Protein AF-A0A6M3K9D4-F1 (afdb_monomer)

Solvent-accessible surface area (backbone atoms only — not comparable to full-atom values): 10564 Å² total; per-residue (Å²): 133,73,49,40,36,34,38,46,41,76,28,66,54,27,67,68,48,50,59,92,59,81,61,89,74,39,46,31,35,38,50,56,89,67,71,71,83,78,59,88,64,85,43,40,26,39,31,49,62,62,71,89,59,75,70,59,102,84,60,81,73,79,56,62,79,67,52,75,63,32,77,37,36,35,27,73,46,53,92,41,50,66,56,40,28,73,76,68,76,41,71,52,74,40,66,42,46,67,68,58,51,54,52,49,22,61,75,52,73,48,88,47,75,53,72,58,58,46,49,50,52,56,47,67,74,44,86,46,46,36,32,39,30,14,77,65,65,77,88,70,96,53,43,36,81,86,68,45,64,51,64,73,76,60,102,58,83,58,58,54,68,45,53,47,56,50,52,55,51,37,36,74,70,67,53,36,42,80,88

Nearest PDB structures (foldseek):
  2dwc-assembly1_A  TM=2.556E-01  e=1.034E-01  Pyrococcus horikoshii OT3
  2dwc-assembly1_B  TM=2.555E-01  e=1.435E-01  Pyrococcus horikoshii OT3
  2czg-assembly1_A  TM=2.447E-01  e=1.344E-01  Pyrococcus horikoshii OT3
  3reo-assembly1_C  TM=3.087E-01  e=1.964E+00  Clarkia breweri
  3ky8-assembly1_B  TM=3.468E-01  e=4.596E+00  Shewanella loihica PV-4

Radius of gyration: 15.68 Å; Cα contacts (8 Å, |Δi|>4): 280; chains: 1; bounding box: 43×36×39 Å

Mean predicted aligned error: 8.21 Å

Secondary structure (DSSP, 8-state):
--EEEEEE-S-TTHHHHHTT---TTSEEEEESS---SSSS---SEEE--GGGTS-STT-----HHHHTT-SEEEES-GGGHHHHHHHHSS--SEE--HHHHHHHHHHHT-S---HHHHHHHHHHTSSEEEEEES----SS--B-TTS-B--S--S----HHHHHHHHHHHHHTTSEEE-

Organism: NCBI:txid1070528

Foldseek 3Di:
DFAEAEEEDQAPCQCVQCPPDDPVRHAYEYEAPNDCLPPPDQHQEYEYDCCVQVPDPDDNPQCAVVLVRHNFYEYLAQVCQVVCCVRNVDGHPYYQHPVLLVVVCVLLVHNDEDSSLSVQSSVLVDRHQYEYENLCLDPDFGAGSVRHTCPVVPPDPYDSVSSVVVQVVCVVVNSYHYD

pLDDT: mean 76.54, std 17.36, range [38.31, 96.62]

Structure (mmCIF, N/CA/C/O backbone):
data_AF-A0A6M3K9D4-F1
#
_entry.id   AF-A0A6M3K9D4-F1
#
loop_
_atom_site.group_PDB
_atom_site.id
_atom_site.type_symbol
_atom_site.label_atom_id
_atom_site.label_alt_id
_atom_site.label_comp_id
_atom_site.label_asym_id
_atom_site.label_entity_id
_atom_site.label_seq_id
_atom_site.pdbx_PDB_ins_code
_atom_site.Cartn_x
_atom_site.Cartn_y
_atom_site.Cartn_z
_atom_site.occupancy
_atom_site.B_iso_or_equiv
_atom_site.auth_seq_id
_atom_site.auth_comp_id
_atom_site.auth_asym_id
_atom_site.auth_atom_id
_atom_site.pdbx_PDB_model_num
ATOM 1 N N . MET A 1 1 ? -19.956 -7.596 7.788 1.00 69.19 1 MET A N 1
ATOM 2 C CA . MET A 1 1 ? -18.942 -6.730 8.438 1.00 69.19 1 MET A CA 1
ATOM 3 C C . MET A 1 1 ? -17.812 -6.517 7.449 1.00 69.19 1 MET A C 1
ATOM 5 O O . MET A 1 1 ? -17.471 -7.486 6.785 1.00 69.19 1 MET A O 1
ATOM 9 N N . LYS A 1 2 ? -17.268 -5.296 7.331 1.00 83.88 2 LYS A N 1
ATOM 10 C CA . LYS A 1 2 ? -16.126 -5.027 6.440 1.00 83.88 2 LYS A CA 1
ATOM 11 C C . LYS A 1 2 ? -14.851 -5.691 6.964 1.00 83.88 2 LYS A C 1
ATOM 13 O O . LYS A 1 2 ? -14.648 -5.755 8.179 1.00 83.88 2 LYS A O 1
ATOM 18 N N . GLU A 1 3 ? -14.014 -6.165 6.048 1.00 91.31 3 GLU A N 1
ATOM 19 C CA . GLU A 1 3 ? -12.701 -6.742 6.350 1.00 91.31 3 GLU A CA 1
ATOM 20 C C . GLU A 1 3 ? -11.747 -5.673 6.914 1.00 91.31 3 GLU A C 1
ATOM 22 O O . GLU A 1 3 ? -11.879 -4.492 6.595 1.00 91.31 3 GLU A O 1
ATOM 27 N N . LYS A 1 4 ? -10.802 -6.066 7.780 1.00 94.06 4 LYS A N 1
ATOM 28 C CA . LYS A 1 4 ? -9.782 -5.164 8.336 1.00 94.06 4 LYS A CA 1
ATOM 29 C C . LYS A 1 4 ? -8.421 -5.534 7.771 1.00 94.06 4 LYS A C 1
ATOM 31 O O . LYS A 1 4 ? -7.951 -6.645 8.004 1.00 94.06 4 LYS A O 1
ATOM 36 N N . ILE A 1 5 ? -7.789 -4.598 7.078 1.00 94.81 5 ILE A N 1
ATOM 37 C CA . ILE A 1 5 ? -6.479 -4.794 6.456 1.00 94.81 5 ILE A CA 1
ATOM 38 C C . ILE A 1 5 ? -5.473 -3.939 7.212 1.00 94.81 5 ILE A C 1
ATOM 40 O O . ILE A 1 5 ? -5.693 -2.744 7.360 1.00 94.81 5 ILE A O 1
ATOM 44 N N . LEU A 1 6 ? -4.392 -4.537 7.705 1.00 93.62 6 LEU A N 1
ATOM 45 C CA . LEU A 1 6 ? -3.280 -3.826 8.326 1.00 93.62 6 LEU A CA 1
ATOM 46 C C . LEU A 1 6 ? -2.085 -3.839 7.382 1.00 93.62 6 LEU A C 1
ATOM 48 O O . LEU A 1 6 ? -1.561 -4.902 7.069 1.00 93.62 6 LEU A O 1
ATOM 52 N N . ILE A 1 7 ? -1.643 -2.660 6.967 1.00 91.69 7 ILE A N 1
ATOM 53 C CA . ILE A 1 7 ? -0.464 -2.481 6.127 1.00 91.69 7 ILE A CA 1
ATOM 54 C C . ILE A 1 7 ? 0.682 -2.005 7.006 1.00 91.69 7 ILE A C 1
ATOM 56 O O . ILE A 1 7 ? 0.595 -0.956 7.652 1.00 91.69 7 ILE A O 1
ATOM 60 N N . CYS A 1 8 ? 1.757 -2.783 7.017 1.00 86.12 8 CYS A N 1
ATOM 61 C CA . CYS A 1 8 ? 2.964 -2.477 7.769 1.00 86.12 8 CYS A CA 1
ATOM 62 C C . CYS A 1 8 ? 4.018 -1.889 6.825 1.00 86.12 8 CYS A C 1
ATOM 64 O O . CYS A 1 8 ? 4.485 -2.569 5.912 1.00 86.12 8 CYS A O 1
ATOM 66 N N . GLY A 1 9 ? 4.381 -0.628 7.047 1.00 81.88 9 GLY A N 1
ATOM 67 C CA . GLY A 1 9 ? 5.591 -0.031 6.496 1.00 81.88 9 GLY A CA 1
ATOM 68 C C . GLY A 1 9 ? 6.828 -0.428 7.307 1.00 81.88 9 GLY A C 1
ATOM 69 O O . GLY A 1 9 ? 6.722 -1.012 8.385 1.00 81.88 9 GLY A O 1
ATOM 70 N N . ASN A 1 10 ? 8.008 -0.071 6.802 1.00 77.19 10 ASN A N 1
ATOM 71 C CA . ASN A 1 10 ? 9.298 -0.423 7.413 1.00 77.19 10 ASN A CA 1
ATOM 72 C C . ASN A 1 10 ? 9.828 0.651 8.381 1.00 77.19 10 ASN A C 1
ATOM 74 O O . ASN A 1 10 ? 11.006 0.634 8.737 1.00 77.19 10 ASN A O 1
ATOM 78 N N . GLY A 1 11 ? 8.981 1.602 8.779 1.00 76.12 11 GLY A N 1
ATOM 79 C CA . GLY A 1 1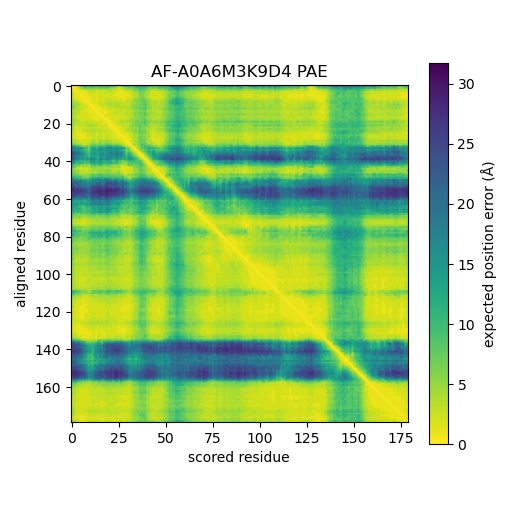1 ? 9.348 2.687 9.678 1.00 76.12 11 GLY A CA 1
ATOM 80 C C . GLY A 1 11 ? 9.675 2.216 11.105 1.00 76.12 11 GLY A C 1
ATOM 81 O O . GLY A 1 11 ? 9.167 1.189 11.568 1.00 76.12 11 GLY A O 1
ATOM 82 N N . PRO A 1 12 ? 10.513 2.967 11.834 1.00 74.38 12 PRO A N 1
ATOM 83 C CA . PRO A 1 12 ? 11.003 2.633 13.173 1.00 74.38 12 PRO A CA 1
ATOM 84 C C . PRO A 1 12 ? 9.903 2.677 14.236 1.00 74.38 12 PRO A C 1
ATOM 86 O O . PRO A 1 12 ? 10.057 2.080 15.297 1.00 74.38 12 PRO A O 1
ATOM 89 N N . GLY A 1 13 ? 8.790 3.366 13.974 1.00 77.56 13 GLY A N 1
ATOM 90 C CA . GLY A 1 13 ? 7.626 3.408 14.849 1.00 77.56 13 GLY A CA 1
ATOM 91 C C . GLY A 1 13 ? 6.829 2.104 14.841 1.00 77.56 13 GLY A C 1
ATOM 92 O O . GLY A 1 13 ? 6.000 1.894 15.729 1.00 77.56 13 GLY A O 1
ATOM 93 N N . LEU A 1 14 ? 7.090 1.198 13.888 1.00 82.06 14 LEU A N 1
ATOM 94 C CA . LEU A 1 14 ? 6.350 -0.053 13.730 1.00 82.06 14 LEU A CA 1
ATOM 95 C C . LEU A 1 14 ? 6.301 -0.905 15.015 1.00 82.06 14 LEU A C 1
ATOM 97 O O . LEU A 1 14 ? 5.191 -1.255 15.424 1.00 82.06 14 LEU A O 1
ATOM 101 N N . PRO A 1 15 ? 7.416 -1.209 15.716 1.00 81.06 15 PRO A N 1
ATOM 102 C CA . PRO A 1 15 ? 7.364 -2.037 16.924 1.00 81.06 15 PRO A CA 1
ATOM 103 C C . PRO A 1 15 ? 6.513 -1.403 18.027 1.00 81.06 15 PRO A C 1
ATOM 105 O O . PRO A 1 15 ? 5.773 -2.098 18.722 1.00 81.06 15 PRO A O 1
ATOM 108 N N . GLY A 1 16 ? 6.584 -0.074 18.166 1.00 82.12 16 GLY A N 1
ATOM 109 C CA . GLY A 1 16 ? 5.775 0.683 19.119 1.00 82.12 16 GLY A CA 1
ATOM 110 C C . GLY A 1 16 ? 4.284 0.628 18.787 1.00 82.12 16 GLY A C 1
ATOM 111 O O . GLY A 1 16 ? 3.477 0.332 19.667 1.00 82.12 16 GLY A O 1
ATOM 112 N N . ALA A 1 17 ? 3.925 0.834 17.517 1.00 84.94 17 ALA A N 1
ATOM 113 C CA . ALA A 1 17 ? 2.540 0.816 17.040 1.00 84.94 17 ALA A CA 1
ATOM 114 C C . ALA A 1 17 ? 1.869 -0.562 17.199 1.00 84.94 17 ALA A C 1
ATOM 116 O O . ALA A 1 17 ? 0.671 -0.659 17.490 1.00 84.94 17 ALA A O 1
ATOM 117 N N . LEU A 1 18 ? 2.640 -1.644 17.039 1.00 86.44 18 LEU A N 1
ATOM 118 C CA . LEU A 1 18 ? 2.136 -3.016 17.146 1.00 86.44 18 LEU A CA 1
ATOM 119 C C . LEU A 1 18 ? 2.146 -3.567 18.582 1.00 86.44 18 LEU A C 1
ATOM 121 O O . LEU A 1 18 ? 1.474 -4.566 18.859 1.00 86.44 18 LEU A O 1
ATOM 125 N N . LYS A 1 19 ? 2.860 -2.929 19.519 1.00 84.62 19 LYS A N 1
ATOM 126 C CA . LYS A 1 19 ? 3.009 -3.421 20.895 1.00 84.62 19 LYS A CA 1
ATOM 127 C C . LYS A 1 19 ? 1.650 -3.596 21.585 1.00 84.62 19 LYS A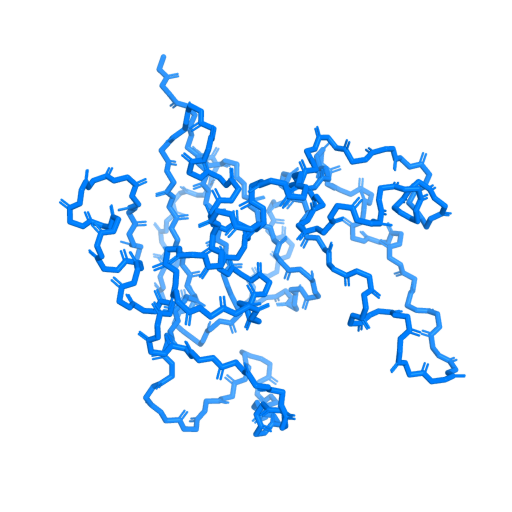 C 1
ATOM 129 O O . LYS A 1 19 ? 0.867 -2.658 21.723 1.00 84.62 19 LYS A O 1
ATOM 134 N N . GLY A 1 20 ? 1.379 -4.820 22.046 1.00 83.69 20 GLY A N 1
ATOM 135 C CA . GLY A 1 20 ? 0.147 -5.165 22.767 1.00 83.69 20 GLY A CA 1
ATOM 136 C C . GLY A 1 20 ? -1.120 -5.196 21.903 1.00 83.69 20 GLY A C 1
ATOM 137 O O . GLY A 1 20 ? -2.223 -5.301 22.444 1.00 83.69 20 GLY A O 1
ATOM 138 N N . LYS A 1 21 ? -1.005 -5.102 20.572 1.00 84.44 21 LYS A N 1
ATOM 139 C CA . LYS A 1 21 ? -2.151 -5.220 19.665 1.00 84.44 21 LYS A CA 1
ATOM 140 C C . LYS A 1 21 ? -2.450 -6.692 19.373 1.00 84.44 21 LYS A C 1
ATOM 142 O O . LYS A 1 21 ? -1.558 -7.497 19.134 1.00 84.44 21 LYS A O 1
ATOM 147 N N . ARG A 1 22 ? -3.741 -7.015 19.331 1.00 86.38 22 ARG A N 1
ATOM 148 C CA . ARG A 1 22 ? -4.271 -8.283 18.814 1.00 86.38 22 ARG A CA 1
ATOM 149 C C . ARG A 1 22 ? -4.260 -8.254 17.289 1.00 86.38 22 ARG A C 1
ATOM 151 O O . ARG A 1 22 ? -5.089 -7.550 16.702 1.00 86.38 22 ARG A O 1
ATOM 158 N N . LEU A 1 23 ? -3.282 -8.918 16.675 1.00 85.69 23 LEU A N 1
ATOM 159 C CA . LEU A 1 23 ? -3.044 -8.888 15.229 1.00 85.69 23 LEU A CA 1
ATOM 160 C C . LEU A 1 23 ? -3.910 -9.889 14.450 1.00 85.69 23 LEU A C 1
ATOM 162 O O . LEU A 1 23 ? -4.180 -9.674 13.276 1.00 85.69 23 LEU A O 1
ATOM 166 N N . GLU A 1 24 ? -4.438 -10.915 15.117 1.00 85.88 24 GLU A N 1
ATOM 167 C CA . GLU A 1 24 ? -5.266 -11.983 14.544 1.00 85.88 24 GLU A CA 1
ATOM 168 C C . GLU A 1 24 ? -6.591 -11.502 13.926 1.00 85.88 24 GLU A C 1
ATOM 170 O O . GLU A 1 24 ? -7.261 -12.242 13.212 1.00 85.88 24 GLU A O 1
ATOM 175 N N . LYS A 1 25 ? -6.988 -10.256 14.205 1.00 88.12 25 LYS A N 1
ATOM 176 C CA . LYS A 1 25 ? -8.207 -9.630 13.672 1.00 88.12 25 LYS A CA 1
ATOM 177 C C . LYS A 1 25 ? -8.002 -8.907 12.336 1.00 88.12 25 LYS A C 1
ATOM 179 O O . LYS A 1 25 ? -8.965 -8.331 11.828 1.00 88.12 25 LYS A O 1
ATOM 184 N N . PHE A 1 26 ? -6.768 -8.837 11.839 1.00 90.06 26 PHE A N 1
ATOM 185 C CA . PHE A 1 26 ? -6.419 -8.161 10.593 1.00 90.06 26 PHE A CA 1
ATOM 186 C C . PHE A 1 26 ? -5.933 -9.174 9.561 1.00 90.06 26 PHE A C 1
ATOM 188 O O . PHE A 1 26 ? -5.246 -10.125 9.920 1.00 90.06 26 PHE A O 1
ATOM 195 N N . LYS A 1 27 ? -6.198 -8.905 8.280 1.00 90.75 27 LYS A N 1
ATOM 196 C CA . LYS A 1 27 ? -5.324 -9.385 7.209 1.00 90.75 27 LYS A CA 1
ATOM 197 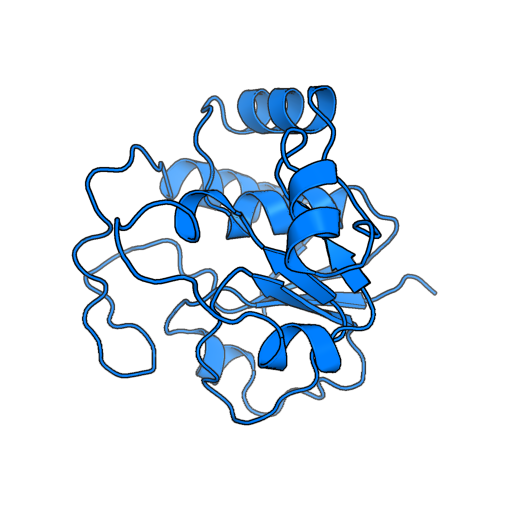C C . LYS A 1 27 ? -4.084 -8.508 7.173 1.00 90.75 27 LYS A C 1
ATOM 199 O O . LYS A 1 27 ? -4.208 -7.292 7.017 1.00 90.75 27 LYS A O 1
ATOM 204 N N . ILE A 1 28 ? -2.909 -9.103 7.327 1.00 89.19 28 ILE A N 1
ATOM 205 C CA . ILE A 1 28 ? -1.656 -8.344 7.383 1.00 89.19 28 ILE A CA 1
ATOM 206 C C . ILE A 1 28 ? -1.005 -8.305 6.003 1.00 89.19 28 ILE A C 1
ATOM 208 O O . ILE A 1 28 ? -0.711 -9.352 5.424 1.00 89.19 28 ILE A O 1
ATOM 212 N N . VAL A 1 29 ? -0.759 -7.089 5.513 1.00 89.06 29 VAL A N 1
ATOM 213 C CA . VAL A 1 29 ? -0.033 -6.800 4.276 1.00 89.06 29 VAL A CA 1
ATOM 214 C C . VAL A 1 29 ? 1.405 -6.424 4.599 1.00 89.06 29 VAL A C 1
ATOM 216 O O . VAL A 1 29 ? 1.661 -5.480 5.353 1.00 89.06 29 VAL A O 1
ATOM 219 N N . ARG A 1 30 ? 2.340 -7.138 3.974 1.00 81.19 30 ARG A N 1
ATOM 220 C CA . ARG A 1 30 ? 3.772 -6.825 3.992 1.00 81.19 30 ARG A CA 1
ATOM 221 C C . ARG A 1 30 ? 4.193 -6.228 2.665 1.00 81.19 30 ARG A C 1
ATOM 223 O O . ARG A 1 30 ? 3.814 -6.757 1.624 1.00 81.19 30 ARG A O 1
ATOM 230 N N . VAL A 1 31 ? 4.994 -5.169 2.715 1.00 79.38 31 VAL A N 1
ATOM 231 C CA . VAL A 1 31 ? 5.485 -4.472 1.523 1.00 79.38 31 VAL A CA 1
ATOM 232 C C . VAL A 1 31 ? 6.958 -4.813 1.295 1.00 79.38 31 VAL A C 1
ATOM 234 O O . VAL A 1 31 ? 7.783 -4.557 2.168 1.00 79.38 31 VAL A O 1
ATOM 237 N N . ASN A 1 32 ? 7.284 -5.347 0.115 1.00 74.88 32 ASN A N 1
ATOM 238 C CA . ASN A 1 32 ? 8.635 -5.737 -0.313 1.00 74.88 32 ASN A CA 1
ATOM 239 C C . ASN A 1 32 ? 9.351 -6.633 0.728 1.00 7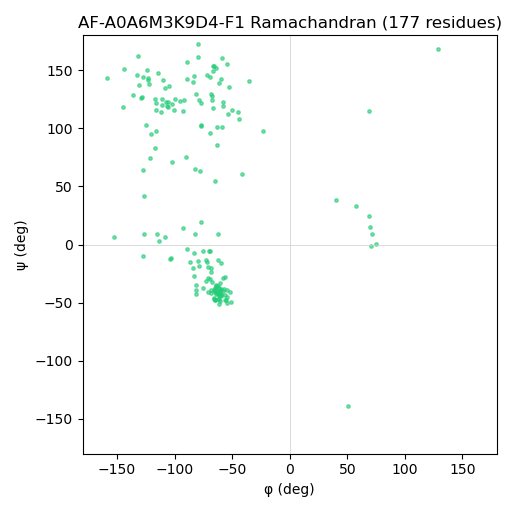4.88 32 ASN A C 1
ATOM 241 O O . ASN A 1 32 ? 8.731 -7.535 1.307 1.00 74.88 32 ASN A O 1
ATOM 245 N N . ASP A 1 33 ? 10.646 -6.387 0.956 1.00 63.62 33 ASP A N 1
ATOM 246 C CA . ASP A 1 33 ? 11.532 -7.156 1.836 1.00 63.62 33 ASP A CA 1
ATOM 247 C C . ASP A 1 33 ? 11.373 -6.712 3.294 1.00 63.62 33 ASP A C 1
ATOM 249 O O . ASP A 1 33 ? 12.271 -6.130 3.906 1.00 63.62 33 ASP A O 1
ATOM 253 N N . TRP A 1 34 ? 10.187 -6.944 3.864 1.00 61.59 34 TRP A N 1
ATOM 254 C CA . TRP A 1 34 ? 9.972 -6.698 5.287 1.00 61.59 34 TRP A CA 1
ATOM 255 C C . TRP A 1 34 ? 10.878 -7.617 6.113 1.00 61.59 34 TRP A C 1
ATOM 257 O O . TRP A 1 34 ? 10.588 -8.802 6.293 1.00 61.59 34 TRP A O 1
ATOM 267 N N . ILE A 1 35 ? 11.984 -7.056 6.606 1.00 55.25 35 ILE A N 1
ATOM 268 C CA . ILE A 1 35 ? 12.869 -7.710 7.566 1.00 55.25 35 ILE A CA 1
ATOM 269 C C . ILE A 1 35 ? 12.088 -7.836 8.866 1.00 55.25 35 ILE A C 1
ATOM 271 O O . ILE A 1 35 ? 11.556 -6.860 9.387 1.00 55.25 35 ILE A O 1
ATOM 275 N N . ASP A 1 36 ? 11.986 -9.065 9.344 1.00 57.19 36 ASP A N 1
ATOM 276 C CA . ASP A 1 36 ? 11.064 -9.518 10.374 1.00 57.19 36 ASP A CA 1
ATOM 277 C C . ASP A 1 36 ? 11.319 -8.825 11.729 1.00 57.19 36 ASP A C 1
ATOM 279 O O . ASP A 1 36 ? 12.051 -9.320 12.581 1.00 57.19 36 ASP A O 1
ATOM 283 N N . VAL A 1 37 ? 10.737 -7.641 11.940 1.00 48.12 37 VAL A N 1
ATOM 284 C CA . VAL A 1 37 ? 10.999 -6.820 13.140 1.00 48.12 37 VAL A CA 1
ATOM 285 C C . VAL A 1 37 ? 10.379 -7.423 14.405 1.00 48.12 37 VAL A C 1
ATOM 287 O O . VAL A 1 37 ? 10.750 -7.076 15.525 1.00 48.12 37 VAL A O 1
ATOM 290 N N . CYS A 1 38 ? 9.402 -8.317 14.253 1.00 45.81 38 CYS A N 1
ATOM 291 C CA . CYS A 1 38 ? 8.662 -8.891 15.377 1.00 45.81 38 CYS A CA 1
ATOM 292 C C . CYS A 1 38 ? 8.640 -10.425 15.393 1.00 45.81 38 CYS A C 1
ATOM 294 O O . CYS A 1 38 ? 7.945 -10.985 16.234 1.00 45.81 38 CYS A O 1
ATOM 296 N N . GLY A 1 39 ? 9.419 -11.079 14.523 1.00 44.00 39 GLY A N 1
ATOM 297 C CA . GLY A 1 39 ? 9.576 -12.532 14.462 1.00 44.00 39 GLY A CA 1
ATOM 298 C C . GLY A 1 39 ? 8.325 -13.263 13.975 1.00 44.00 39 GLY A C 1
ATOM 299 O O . GLY A 1 39 ? 7.306 -13.274 14.653 1.00 44.00 39 GLY A O 1
ATOM 300 N N . ASN A 1 40 ? 8.408 -13.911 12.812 1.00 50.03 40 ASN A N 1
ATOM 301 C CA . ASN A 1 40 ? 7.429 -14.852 12.262 1.00 50.03 40 ASN A CA 1
ATOM 302 C C . ASN A 1 40 ? 5.959 -14.447 12.464 1.00 50.03 40 ASN A C 1
ATOM 304 O O . ASN A 1 40 ? 5.098 -15.294 12.715 1.00 50.03 40 ASN A O 1
ATOM 308 N N . GLY A 1 41 ? 5.649 -13.151 12.352 1.00 57.62 41 GLY A N 1
ATOM 309 C CA . GLY A 1 41 ? 4.262 -12.702 12.413 1.00 57.62 41 GLY A CA 1
ATOM 310 C C . GLY A 1 41 ? 3.444 -13.367 11.295 1.00 57.62 41 GLY A C 1
ATOM 311 O O . GLY A 1 41 ? 4.017 -13.830 10.305 1.00 57.62 41 GLY A O 1
ATOM 312 N N . PRO A 1 42 ? 2.110 -13.419 11.381 1.00 64.12 42 PRO A N 1
ATOM 313 C CA . PRO A 1 42 ? 1.309 -13.827 10.234 1.00 64.12 42 PRO A CA 1
ATOM 314 C C . PRO A 1 42 ? 1.551 -12.877 9.041 1.00 64.12 42 PRO A C 1
ATOM 316 O O . PRO A 1 42 ? 1.783 -11.676 9.206 1.00 64.12 42 PRO A O 1
ATOM 319 N N . CYS A 1 43 ? 1.581 -13.434 7.831 1.00 74.62 43 CYS A N 1
ATOM 320 C CA . CYS A 1 43 ? 1.568 -12.701 6.565 1.00 74.62 43 CYS A CA 1
ATOM 321 C C . CYS A 1 43 ? 0.401 -13.245 5.751 1.00 74.62 43 CYS A C 1
ATOM 323 O O . CYS A 1 43 ? 0.497 -14.341 5.201 1.00 74.62 43 CYS A O 1
ATOM 325 N N . ASP A 1 44 ? -0.708 -12.516 5.689 1.00 81.69 44 ASP A N 1
ATOM 326 C CA . ASP A 1 44 ? -1.818 -12.934 4.834 1.00 81.69 44 ASP A CA 1
ATOM 327 C C . ASP A 1 44 ? -1.564 -12.509 3.391 1.00 81.69 44 ASP A C 1
ATOM 329 O O . ASP A 1 44 ? -1.842 -13.267 2.462 1.00 81.69 44 ASP A O 1
ATOM 333 N N . 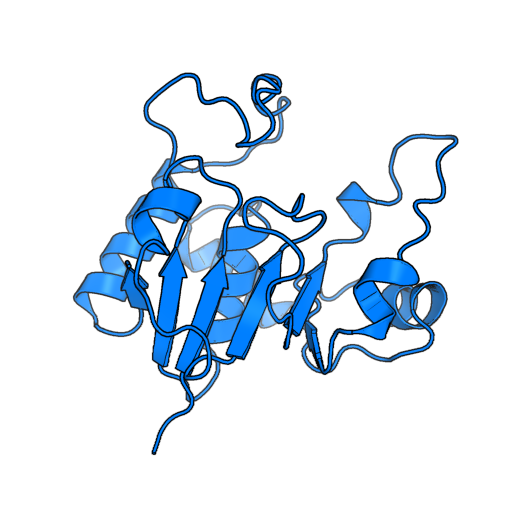ILE A 1 45 ? -1.010 -11.310 3.212 1.00 84.00 45 ILE A N 1
ATOM 334 C CA . ILE A 1 45 ? -0.832 -10.664 1.921 1.00 84.00 45 ILE A CA 1
ATOM 335 C C . ILE A 1 45 ? 0.621 -10.216 1.784 1.00 84.00 45 ILE A C 1
ATOM 337 O O . ILE A 1 45 ? 1.133 -9.455 2.609 1.00 84.00 45 ILE A O 1
ATOM 341 N N . TRP A 1 46 ? 1.264 -10.617 0.693 1.00 84.25 46 TRP A N 1
ATOM 342 C CA . TRP A 1 46 ? 2.555 -10.059 0.310 1.00 84.25 46 TRP A CA 1
ATOM 343 C C . TRP A 1 46 ? 2.402 -9.145 -0.902 1.00 84.25 46 TRP A C 1
ATOM 345 O O . TRP A 1 46 ? 1.901 -9.564 -1.946 1.00 84.25 46 TRP A O 1
ATOM 355 N N . ALA A 1 47 ? 2.815 -7.891 -0.749 1.00 85.06 47 ALA A N 1
ATOM 356 C CA . ALA A 1 47 ? 2.806 -6.885 -1.793 1.00 85.06 47 ALA A CA 1
ATOM 357 C C . ALA A 1 47 ? 4.244 -6.536 -2.180 1.00 85.06 47 ALA A C 1
ATOM 359 O O . ALA A 1 47 ? 4.975 -5.989 -1.360 1.00 85.06 47 ALA A O 1
ATOM 360 N N . PHE A 1 48 ? 4.669 -6.843 -3.404 1.00 77.50 48 PHE A N 1
ATOM 361 C CA . PHE A 1 48 ? 6.076 -6.688 -3.795 1.00 77.50 48 PHE A CA 1
ATOM 362 C C . PHE A 1 48 ? 6.252 -5.977 -5.140 1.00 77.50 48 PHE A C 1
ATOM 364 O O . PHE A 1 48 ? 5.442 -6.140 -6.051 1.00 77.50 48 PHE A O 1
ATOM 371 N N . PHE A 1 49 ? 7.324 -5.190 -5.261 1.00 73.81 49 PHE A N 1
ATOM 372 C CA . PHE A 1 49 ? 7.750 -4.506 -6.483 1.00 73.81 49 PHE A CA 1
ATOM 373 C C . PHE A 1 49 ? 8.982 -5.186 -7.098 1.00 73.81 49 PHE A C 1
ATOM 375 O O . PHE A 1 49 ? 10.058 -5.134 -6.501 1.00 73.81 49 PHE A O 1
ATOM 382 N N . PRO A 1 50 ? 8.892 -5.709 -8.332 1.00 61.88 50 PRO A N 1
ATOM 383 C CA . PRO A 1 50 ? 10.013 -6.430 -8.936 1.00 61.88 50 PRO A CA 1
ATOM 384 C C . PRO A 1 50 ? 11.239 -5.572 -9.278 1.00 61.88 50 PRO A C 1
ATOM 386 O O . PRO A 1 50 ? 12.340 -6.099 -9.336 1.00 61.88 50 PRO A O 1
ATOM 389 N N . TYR A 1 51 ? 11.117 -4.253 -9.487 1.00 56.97 51 TYR A N 1
ATOM 390 C CA . TYR A 1 51 ? 12.282 -3.413 -9.831 1.00 56.97 51 TYR A CA 1
ATOM 391 C C . TYR A 1 51 ? 13.285 -3.233 -8.684 1.00 56.97 51 TYR A C 1
ATOM 393 O O . TYR A 1 51 ? 14.479 -3.143 -8.951 1.00 56.97 51 TYR A O 1
ATOM 401 N N . HIS A 1 52 ? 12.841 -3.263 -7.423 1.00 51.38 52 HIS A N 1
ATOM 402 C CA . HIS A 1 52 ? 13.754 -3.317 -6.271 1.00 51.38 52 HIS A CA 1
ATOM 403 C C . HIS A 1 52 ? 14.469 -4.674 -6.146 1.00 51.38 52 HIS A C 1
ATOM 405 O O . HIS A 1 52 ? 15.325 -4.844 -5.290 1.00 51.38 52 HIS A O 1
ATOM 411 N N . GLN A 1 53 ? 14.101 -5.636 -6.994 1.00 49.56 53 GLN A N 1
ATOM 412 C CA . GLN A 1 53 ? 14.402 -7.057 -6.857 1.00 49.56 53 GLN A CA 1
ATOM 413 C C . GLN A 1 53 ? 15.049 -7.661 -8.120 1.00 49.56 53 GLN A C 1
ATOM 415 O O . GLN A 1 53 ? 15.528 -8.789 -8.086 1.00 49.56 53 GLN A O 1
ATOM 420 N N . ILE A 1 54 ? 15.074 -6.919 -9.236 1.00 42.50 54 ILE A N 1
ATOM 421 C CA . ILE A 1 54 ? 15.647 -7.319 -10.539 1.00 42.50 54 ILE A CA 1
ATOM 422 C C . ILE A 1 54 ? 16.889 -6.457 -10.883 1.00 42.50 54 ILE A C 1
ATOM 424 O O . ILE A 1 54 ? 17.500 -6.612 -11.938 1.00 42.50 54 ILE A O 1
ATOM 428 N N . GLY A 1 55 ? 17.300 -5.554 -9.986 1.00 38.31 55 GLY A N 1
ATOM 429 C CA . GLY A 1 55 ? 18.247 -4.477 -10.276 1.00 38.31 55 GLY A CA 1
ATOM 430 C C . GLY A 1 55 ? 19.473 -4.357 -9.368 1.00 38.31 55 GLY A C 1
ATOM 431 O O . GLY A 1 55 ? 19.839 -3.232 -9.073 1.00 38.31 55 GLY A O 1
ATOM 432 N N . GLU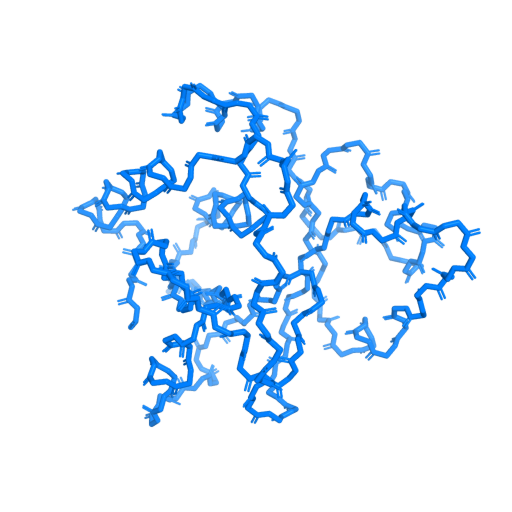 A 1 56 ? 20.138 -5.447 -8.977 1.00 41.38 56 GLU A N 1
ATOM 433 C CA . GLU A 1 56 ? 21.596 -5.437 -8.748 1.00 41.38 56 GLU A CA 1
ATOM 434 C C . GLU A 1 56 ? 22.186 -6.709 -9.380 1.00 41.38 56 GLU A C 1
ATOM 436 O O . GLU A 1 56 ? 21.679 -7.813 -9.207 1.00 41.38 56 GLU A O 1
ATOM 441 N N . GLN A 1 57 ? 23.212 -6.539 -10.210 1.00 40.75 57 GLN A N 1
ATOM 442 C CA . GLN A 1 57 ? 23.590 -7.413 -11.326 1.00 40.75 57 GLN A CA 1
ATOM 443 C C . GLN A 1 57 ? 23.993 -8.873 -11.025 1.00 40.75 57 GLN A C 1
ATOM 445 O O . GLN A 1 57 ? 24.447 -9.521 -11.956 1.00 40.75 57 GLN A O 1
ATOM 450 N N . ASN A 1 58 ? 23.846 -9.437 -9.822 1.00 42.16 58 ASN A N 1
ATOM 451 C CA . ASN A 1 58 ? 24.272 -10.823 -9.545 1.00 42.16 58 ASN A CA 1
ATOM 452 C C . ASN A 1 58 ? 23.504 -11.560 -8.430 1.00 42.16 58 ASN A C 1
ATOM 454 O O . ASN A 1 58 ? 23.876 -12.682 -8.093 1.00 42.16 58 ASN A O 1
ATOM 458 N N . GLU A 1 59 ? 22.431 -10.994 -7.871 1.00 44.84 59 GLU A N 1
ATOM 459 C CA . GLU A 1 59 ? 21.698 -11.626 -6.765 1.00 44.84 59 GLU A CA 1
ATOM 460 C C . GLU A 1 59 ? 20.243 -11.881 -7.161 1.00 44.84 59 GLU A C 1
ATOM 462 O O . GLU A 1 59 ? 19.373 -11.018 -7.074 1.00 44.84 59 GLU A O 1
ATOM 467 N N . VAL A 1 60 ? 19.969 -13.102 -7.626 1.00 50.28 60 VAL A N 1
ATOM 468 C CA . VAL A 1 60 ? 18.599 -13.615 -7.690 1.00 50.28 60 VAL A CA 1
ATOM 469 C C . VAL A 1 60 ? 18.159 -13.827 -6.246 1.00 50.28 60 VAL A C 1
ATOM 471 O O . VAL A 1 60 ? 18.484 -14.846 -5.640 1.00 50.28 60 VAL A O 1
ATOM 474 N N . TYR A 1 61 ? 17.460 -12.852 -5.675 1.00 52.16 61 TYR A N 1
ATOM 475 C CA . TYR A 1 61 ? 16.807 -13.029 -4.383 1.00 52.16 61 TYR A CA 1
ATOM 476 C C . TYR A 1 61 ? 15.833 -14.215 -4.490 1.00 52.16 61 TYR A C 1
ATOM 478 O O . TYR A 1 61 ? 14.915 -14.217 -5.312 1.00 52.16 61 TYR A O 1
ATOM 486 N N . ASP A 1 62 ? 16.050 -15.261 -3.689 1.00 56.62 62 ASP A N 1
ATOM 487 C CA . ASP A 1 62 ? 15.111 -16.376 -3.591 1.00 56.62 62 ASP A CA 1
ATOM 488 C C . ASP A 1 62 ? 13.922 -15.950 -2.720 1.00 56.62 62 ASP A C 1
ATOM 490 O O . ASP A 1 62 ? 14.002 -15.889 -1.493 1.00 56.62 62 ASP A O 1
ATOM 494 N N . PHE A 1 63 ? 12.803 -15.634 -3.373 1.00 57.28 63 PHE A N 1
ATOM 495 C CA . PHE A 1 63 ? 11.571 -15.185 -2.719 1.00 57.28 63 PHE A CA 1
ATOM 496 C C . PHE A 1 63 ? 10.696 -16.330 -2.200 1.00 57.28 63 PHE A C 1
ATOM 498 O O . PHE A 1 63 ? 9.696 -16.093 -1.511 1.00 57.28 63 PHE A O 1
ATOM 505 N N . THR A 1 64 ? 11.051 -17.576 -2.521 1.00 58.91 64 THR A N 1
ATOM 506 C CA . THR A 1 64 ? 10.294 -18.777 -2.150 1.00 58.91 64 THR A CA 1
ATOM 507 C C . THR A 1 64 ? 9.986 -18.855 -0.646 1.00 58.91 64 THR A C 1
ATOM 509 O O . THR A 1 64 ? 8.844 -19.188 -0.303 1.00 58.91 64 THR A O 1
ATOM 512 N N . PRO A 1 65 ? 10.911 -18.499 0.277 1.00 58.75 65 PRO A N 1
ATOM 513 C CA . PRO A 1 65 ? 10.640 -18.538 1.715 1.00 58.75 65 PRO A CA 1
ATOM 514 C C . PRO A 1 65 ? 9.519 -17.586 2.159 1.00 58.75 65 PRO A C 1
ATOM 516 O O . PRO A 1 65 ? 8.730 -17.939 3.036 1.00 58.75 65 PRO A O 1
ATOM 519 N N . TYR A 1 66 ? 9.408 -16.409 1.538 1.00 60.03 66 TYR A N 1
ATOM 520 C CA . TYR A 1 66 ? 8.408 -15.393 1.892 1.00 60.03 66 TYR A CA 1
ATOM 521 C C . TYR A 1 66 ? 7.037 -15.695 1.275 1.00 60.03 66 TYR A C 1
ATOM 523 O O . TYR A 1 66 ? 5.997 -15.484 1.901 1.00 60.03 66 TYR A O 1
ATOM 531 N N . LEU A 1 67 ? 7.035 -16.262 0.068 1.00 64.81 67 LEU A N 1
ATOM 532 C CA . LEU A 1 67 ? 5.828 -16.619 -0.679 1.00 64.81 67 LEU A CA 1
ATOM 533 C C . LEU A 1 67 ? 5.094 -17.831 -0.120 1.00 64.81 67 LEU A C 1
ATOM 535 O O . LEU A 1 67 ? 3.869 -17.901 -0.230 1.00 64.81 67 LEU A O 1
ATOM 539 N N . LYS A 1 68 ? 5.824 -18.785 0.471 1.00 64.94 68 LYS A N 1
ATOM 540 C CA . LYS A 1 68 ? 5.252 -20.051 0.952 1.00 64.94 68 LYS A CA 1
ATOM 541 C C . LYS A 1 68 ? 4.139 -19.846 1.984 1.00 64.94 68 LYS A C 1
ATOM 543 O O . LYS A 1 68 ? 3.227 -20.665 2.064 1.00 64.94 68 LYS A O 1
ATOM 548 N N . ASN A 1 69 ? 4.201 -18.748 2.735 1.00 70.75 69 ASN A N 1
ATOM 549 C CA . ASN A 1 69 ? 3.263 -18.459 3.817 1.00 70.75 69 ASN A CA 1
ATOM 550 C C . ASN A 1 69 ? 2.210 -17.400 3.450 1.00 70.75 69 ASN A C 1
ATOM 552 O O . ASN A 1 69 ? 1.223 -17.269 4.170 1.00 70.75 69 ASN A O 1
ATOM 556 N N . ALA A 1 70 ? 2.384 -16.672 2.340 1.00 77.62 70 ALA A N 1
ATOM 557 C CA . ALA A 1 70 ? 1.440 -15.647 1.905 1.00 77.62 70 ALA A CA 1
ATOM 558 C C . ALA A 1 70 ? 0.216 -16.277 1.222 1.00 77.62 70 ALA A C 1
ATOM 560 O O . ALA A 1 70 ? 0.332 -17.004 0.228 1.00 77.62 70 ALA A O 1
ATOM 561 N N . ARG A 1 71 ? -0.986 -15.966 1.715 1.00 84.75 71 ARG A N 1
ATOM 562 C CA . ARG A 1 71 ? -2.248 -16.439 1.118 1.00 84.75 71 ARG A CA 1
ATOM 563 C C . ARG A 1 71 ? -2.578 -15.681 -0.154 1.00 84.75 71 ARG A C 1
ATOM 565 O O . ARG A 1 71 ? -3.020 -16.286 -1.128 1.00 84.75 71 ARG A O 1
ATOM 572 N N . GLU A 1 72 ? -2.294 -14.389 -0.175 1.00 89.25 72 GLU A N 1
ATOM 573 C CA . GLU A 1 72 ? -2.534 -13.512 -1.311 1.00 89.25 72 GLU A CA 1
ATOM 574 C C . GLU A 1 72 ? -1.247 -12.811 -1.755 1.00 89.25 72 GLU A C 1
ATOM 576 O O . GLU A 1 72 ? -0.356 -12.523 -0.954 1.00 89.25 72 GLU A O 1
ATOM 581 N N . ILE A 1 73 ? -1.181 -12.508 -3.049 1.00 87.06 73 ILE A N 1
ATOM 582 C CA . ILE A 1 73 ? -0.125 -11.699 -3.650 1.00 87.06 73 ILE A CA 1
ATOM 583 C C . ILE A 1 73 ? -0.753 -10.440 -4.230 1.00 87.06 73 ILE A C 1
ATOM 585 O O . ILE A 1 73 ? -1.678 -10.518 -5.040 1.00 87.06 73 ILE A O 1
ATOM 589 N N . TRP A 1 74 ? -0.252 -9.282 -3.825 1.00 91.25 74 TRP A N 1
ATOM 590 C CA . TRP A 1 74 ? -0.653 -7.996 -4.379 1.00 91.25 74 TRP A CA 1
ATOM 591 C C . TRP A 1 74 ? 0.485 -7.431 -5.223 1.00 91.25 74 TRP A C 1
ATOM 593 O O . TRP A 1 74 ? 1.649 -7.450 -4.829 1.00 91.25 74 TRP A O 1
ATOM 603 N N . MET A 1 75 ? 0.146 -6.930 -6.404 1.00 88.19 75 MET A N 1
ATOM 604 C CA . MET A 1 75 ? 1.098 -6.411 -7.372 1.00 88.19 75 MET A CA 1
ATOM 605 C C . MET A 1 75 ? 0.850 -4.914 -7.587 1.00 88.19 75 MET A C 1
ATOM 607 O O . MET A 1 75 ? -0.021 -4.531 -8.373 1.00 88.19 75 MET A O 1
ATOM 611 N N . PRO A 1 76 ? 1.611 -4.053 -6.903 1.00 81.50 76 PRO A N 1
ATOM 612 C CA . PRO A 1 76 ? 1.510 -2.598 -7.004 1.00 81.50 76 PRO A CA 1
ATOM 613 C C . PRO A 1 76 ? 2.148 -2.007 -8.276 1.00 81.50 76 PRO A C 1
ATOM 615 O O . PRO A 1 76 ? 2.406 -0.808 -8.341 1.00 81.50 76 PRO A O 1
ATOM 618 N N . HIS A 1 77 ? 2.357 -2.815 -9.320 1.00 79.19 77 HIS A N 1
ATOM 619 C CA . HIS A 1 77 ? 2.788 -2.331 -10.627 1.00 79.19 77 HIS A CA 1
ATOM 620 C C . HIS A 1 77 ? 2.164 -3.137 -11.775 1.00 79.19 77 HIS A C 1
ATOM 622 O O . HIS A 1 77 ? 2.435 -4.328 -11.945 1.00 79.19 77 HIS A O 1
ATOM 628 N N . TRP A 1 78 ? 1.384 -2.462 -12.624 1.00 73.06 78 TRP A N 1
ATOM 629 C CA . TRP A 1 78 ? 0.601 -3.086 -13.700 1.00 73.06 78 TRP A CA 1
ATOM 630 C C . TRP A 1 78 ? 1.449 -3.912 -14.687 1.00 73.06 78 TRP A C 1
ATOM 632 O O . TRP A 1 78 ? 1.040 -4.992 -15.106 1.00 73.06 78 TRP A O 1
ATOM 642 N N . GLY A 1 79 ? 2.656 -3.441 -15.022 1.00 73.25 79 GLY A N 1
ATOM 643 C CA . GLY A 1 79 ? 3.554 -4.087 -15.992 1.00 73.25 79 GLY A CA 1
ATOM 644 C C . GLY A 1 79 ? 4.176 -5.421 -15.552 1.00 73.25 79 GLY A C 1
ATOM 645 O O . GLY A 1 79 ? 4.842 -6.063 -16.357 1.00 73.25 79 GLY A O 1
ATOM 646 N N . PHE A 1 80 ? 3.965 -5.858 -14.305 1.00 75.62 80 PHE A N 1
ATOM 647 C CA . PHE A 1 80 ? 4.698 -6.988 -13.720 1.00 75.62 80 PHE A CA 1
ATOM 648 C C . PHE A 1 80 ? 3.853 -8.214 -13.368 1.00 75.62 80 PHE A C 1
ATOM 650 O O . PHE A 1 80 ? 4.360 -9.158 -12.765 1.00 75.62 80 PHE A O 1
ATOM 657 N N . GLY A 1 81 ? 2.581 -8.265 -13.768 1.00 74.06 81 GLY A N 1
ATOM 658 C CA . GLY A 1 81 ? 1.737 -9.434 -13.487 1.00 74.06 81 GLY A CA 1
ATOM 659 C C . GLY A 1 81 ? 2.301 -10.751 -14.050 1.00 74.06 81 GLY A C 1
ATOM 660 O O . GLY A 1 81 ? 2.268 -11.777 -13.373 1.00 74.06 81 GLY A O 1
ATOM 661 N N . ILE A 1 82 ? 2.874 -10.721 -15.260 1.00 78.31 82 ILE A N 1
ATOM 662 C CA . ILE A 1 82 ? 3.513 -11.895 -15.886 1.00 78.31 82 ILE A CA 1
ATOM 663 C C . ILE A 1 82 ? 4.791 -12.281 -15.136 1.00 78.31 82 ILE A C 1
ATOM 665 O O . ILE A 1 82 ? 5.022 -13.458 -14.862 1.00 78.31 82 ILE A O 1
ATOM 669 N N . GLU A 1 83 ? 5.584 -11.285 -14.752 1.00 76.62 83 GLU A N 1
ATOM 670 C CA . GLU A 1 83 ? 6.835 -11.480 -14.025 1.00 76.62 83 GLU A CA 1
ATOM 671 C C . GLU A 1 83 ? 6.595 -12.082 -12.638 1.00 76.62 83 GLU A C 1
ATOM 673 O O . GLU A 1 83 ? 7.301 -12.992 -12.214 1.00 76.62 83 GLU A O 1
ATOM 678 N N . CYS A 1 84 ? 5.513 -11.665 -11.976 1.00 78.44 84 CYS A N 1
ATOM 679 C CA . CYS A 1 84 ? 5.029 -12.278 -10.747 1.00 78.44 84 CYS A CA 1
ATOM 680 C C . CYS A 1 84 ? 4.776 -13.779 -10.927 1.00 78.44 84 CYS A C 1
ATOM 682 O O . CYS A 1 84 ? 5.277 -14.580 -10.142 1.00 78.44 84 CYS A O 1
ATOM 684 N N . LYS A 1 85 ? 4.078 -14.192 -11.993 1.00 79.88 85 LYS A N 1
ATOM 685 C CA . LYS A 1 85 ? 3.868 -15.620 -12.277 1.00 79.88 85 LYS A CA 1
ATOM 686 C C . LYS A 1 85 ? 5.178 -16.347 -12.560 1.00 79.88 85 LYS A C 1
ATOM 688 O O . LYS A 1 85 ? 5.346 -17.470 -12.092 1.00 79.88 85 LYS A O 1
ATOM 693 N N . ARG A 1 86 ? 6.098 -15.718 -13.296 1.00 79.19 86 ARG A N 1
ATOM 694 C CA . ARG A 1 86 ? 7.417 -16.283 -13.615 1.00 79.19 86 ARG A CA 1
ATOM 695 C C . ARG A 1 86 ? 8.246 -16.543 -12.355 1.00 79.19 86 ARG A C 1
ATOM 697 O O . ARG A 1 86 ? 8.863 -17.596 -12.258 1.00 79.19 86 ARG A O 1
ATOM 704 N N . ILE A 1 87 ? 8.241 -15.603 -11.410 1.00 74.56 87 ILE A N 1
ATOM 705 C CA . ILE A 1 87 ? 9.048 -15.661 -10.183 1.00 74.56 87 ILE A CA 1
ATOM 706 C C . ILE A 1 87 ? 8.385 -16.534 -9.111 1.00 74.56 87 ILE A C 1
ATOM 708 O O . ILE A 1 87 ? 9.052 -17.311 -8.440 1.00 74.56 87 ILE A O 1
ATOM 712 N N . THR A 1 88 ? 7.069 -16.411 -8.937 1.00 74.62 88 THR A N 1
ATOM 713 C CA . THR A 1 88 ? 6.353 -16.992 -7.788 1.00 74.62 88 THR A CA 1
ATOM 714 C C . THR A 1 88 ? 5.581 -18.270 -8.121 1.00 74.62 88 THR A C 1
ATOM 716 O O . THR A 1 88 ? 5.045 -18.923 -7.226 1.00 74.62 88 THR A O 1
ATOM 719 N N . GLY A 1 89 ? 5.436 -18.599 -9.408 1.00 80.50 89 GLY A N 1
ATOM 720 C CA . GLY A 1 89 ? 4.540 -19.654 -9.891 1.00 80.50 89 GLY A CA 1
ATOM 721 C C . GLY A 1 89 ? 3.046 -19.317 -9.776 1.00 80.50 89 GLY A C 1
ATOM 722 O O . GLY A 1 89 ? 2.204 -20.119 -10.181 1.00 80.50 89 GLY A O 1
ATOM 723 N N . ARG A 1 90 ? 2.688 -18.139 -9.247 1.00 82.19 90 ARG A N 1
ATOM 724 C CA . ARG A 1 90 ? 1.312 -17.719 -8.956 1.00 82.19 90 ARG A CA 1
ATOM 725 C C . ARG A 1 90 ? 0.977 -16.421 -9.682 1.00 82.19 90 ARG A C 1
ATOM 727 O O . ARG A 1 90 ? 1.805 -15.527 -9.799 1.00 82.19 90 ARG A O 1
ATOM 734 N N . MET A 1 91 ? -0.262 -16.298 -10.152 1.00 85.12 91 MET A N 1
ATOM 735 C CA . MET A 1 91 ? -0.774 -14.992 -10.572 1.00 85.12 91 MET A CA 1
ATOM 736 C C . MET A 1 91 ? -1.011 -14.116 -9.336 1.00 85.12 91 MET A C 1
ATOM 738 O O . MET A 1 91 ? -1.421 -14.653 -8.301 1.00 85.12 91 MET A O 1
ATOM 742 N N . PRO A 1 92 ? -0.801 -12.791 -9.427 1.00 88.25 92 PRO A N 1
ATOM 743 C CA . PRO A 1 92 ? -1.200 -11.897 -8.354 1.00 88.25 92 PRO A CA 1
ATOM 744 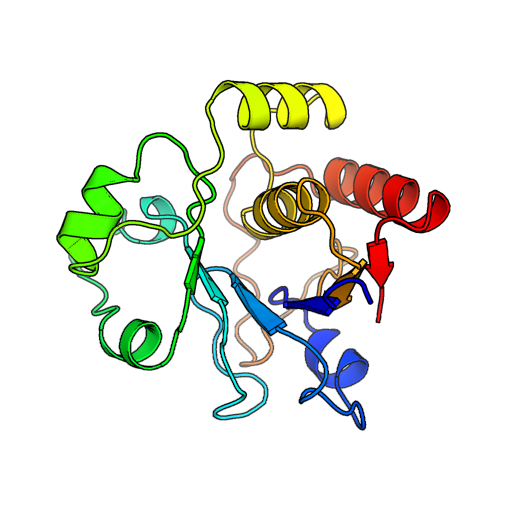C C . PRO A 1 92 ? -2.718 -11.964 -8.155 1.00 88.25 92 PRO A C 1
ATOM 746 O O . PRO A 1 92 ? -3.480 -12.005 -9.121 1.00 88.25 92 PRO A O 1
ATOM 749 N N . ASN A 1 93 ? -3.151 -11.969 -6.897 1.00 91.75 93 ASN A N 1
ATOM 750 C CA . ASN A 1 93 ? -4.562 -11.881 -6.527 1.00 91.75 93 ASN A CA 1
ATOM 751 C C . ASN A 1 93 ? -5.122 -10.499 -6.863 1.00 91.75 93 ASN A C 1
ATOM 753 O O . ASN A 1 93 ? -6.248 -10.386 -7.337 1.00 91.75 93 ASN A O 1
ATOM 757 N N . TYR A 1 94 ? -4.310 -9.466 -6.642 1.00 90.19 94 TYR A N 1
ATOM 758 C CA . TYR A 1 94 ? -4.645 -8.090 -6.971 1.00 90.19 94 TYR A CA 1
ATOM 759 C C . TYR A 1 94 ? -3.506 -7.450 -7.745 1.00 90.19 94 TYR A C 1
ATOM 761 O O . TYR A 1 94 ? -2.339 -7.606 -7.394 1.00 90.19 94 TYR A O 1
ATOM 769 N N . LEU A 1 95 ? -3.857 -6.707 -8.784 1.00 89.38 95 LEU A N 1
ATOM 770 C CA . LEU A 1 95 ? -2.938 -5.957 -9.626 1.00 89.38 95 LEU A CA 1
ATOM 771 C C . LEU A 1 95 ? -3.466 -4.530 -9.709 1.00 89.38 95 LEU A C 1
ATOM 773 O O . LEU A 1 95 ? -4.626 -4.339 -10.074 1.00 89.38 95 LEU A O 1
ATOM 777 N N . ILE A 1 96 ? -2.636 -3.538 -9.386 1.00 88.44 96 ILE A N 1
ATOM 778 C CA . ILE A 1 96 ? -3.000 -2.154 -9.690 1.00 88.44 96 ILE A CA 1
ATOM 779 C C . ILE A 1 96 ? -2.977 -1.979 -11.208 1.00 88.44 96 ILE A C 1
ATOM 781 O O . ILE A 1 96 ? -2.023 -2.377 -11.876 1.00 88.44 96 ILE A O 1
ATOM 785 N N . THR A 1 97 ? -4.045 -1.430 -11.770 1.00 89.56 97 THR A N 1
ATOM 786 C CA . THR A 1 97 ? -4.123 -1.147 -13.207 1.00 89.56 97 THR A CA 1
ATOM 787 C C . THR A 1 97 ? -3.370 0.135 -13.553 1.00 89.56 97 THR A C 1
ATOM 789 O O . THR A 1 97 ? -3.135 0.981 -12.691 1.00 89.56 97 THR A O 1
ATOM 792 N N . LYS A 1 98 ? -3.035 0.315 -14.837 1.00 88.69 98 LYS A N 1
ATOM 793 C CA . LYS A 1 98 ? -2.423 1.556 -15.332 1.00 88.69 98 LYS A CA 1
ATOM 794 C C . LYS A 1 98 ? -3.266 2.790 -14.982 1.00 88.69 98 LYS A C 1
ATOM 796 O O . LYS A 1 98 ? -2.723 3.761 -14.471 1.00 88.69 98 LYS A O 1
ATOM 801 N N . GLU A 1 99 ? -4.581 2.717 -15.185 1.00 93.06 99 GLU A N 1
ATOM 802 C CA . GLU A 1 99 ? -5.514 3.807 -14.874 1.00 93.06 99 GLU A CA 1
ATOM 803 C C . GLU A 1 99 ? -5.512 4.153 -13.377 1.00 93.06 99 GLU A C 1
ATOM 805 O O . GLU A 1 99 ? -5.452 5.319 -13.000 1.00 93.06 99 GLU A O 1
ATOM 810 N N . GLN A 1 100 ? -5.513 3.146 -12.500 1.00 94.00 100 GLN A N 1
ATOM 811 C CA . GLN A 1 100 ? -5.430 3.361 -11.052 1.00 94.00 100 GLN A CA 1
ATOM 812 C C . GLN A 1 100 ? -4.086 3.978 -10.641 1.00 94.00 100 GLN A C 1
ATOM 814 O O . GLN A 1 100 ? -4.057 4.871 -9.797 1.00 94.00 100 GLN A O 1
ATOM 819 N N . THR A 1 101 ? -2.980 3.547 -11.253 1.00 89.56 101 THR A N 1
ATOM 820 C CA . THR A 1 101 ? -1.663 4.162 -11.045 1.00 89.56 101 THR A CA 1
ATOM 821 C C . THR A 1 101 ? -1.667 5.636 -11.461 1.00 89.56 101 THR A C 1
ATOM 823 O O . THR A 1 101 ? -1.256 6.493 -10.684 1.00 89.56 101 THR A O 1
ATOM 826 N N . GLU A 1 102 ? -2.182 5.954 -12.649 1.00 91.25 102 GLU A N 1
ATOM 827 C CA . GLU A 1 102 ? -2.278 7.330 -13.155 1.00 91.25 102 GLU A CA 1
ATOM 828 C C . GLU A 1 102 ? -3.191 8.200 -12.281 1.00 91.25 102 GLU A C 1
ATOM 830 O O . GLU A 1 102 ? -2.835 9.329 -11.940 1.00 91.25 102 GLU A O 1
ATOM 835 N N . ASN A 1 103 ? -4.325 7.659 -11.833 1.00 95.06 103 ASN A N 1
ATOM 836 C CA . ASN A 1 103 ? -5.213 8.336 -10.892 1.00 95.06 103 ASN A CA 1
ATOM 837 C C . ASN A 1 103 ? -4.500 8.661 -9.577 1.00 95.06 103 ASN A C 1
ATOM 839 O O . ASN A 1 103 ? -4.636 9.773 -9.065 1.00 95.06 103 ASN A O 1
ATOM 843 N N . PHE A 1 104 ? -3.708 7.730 -9.042 1.00 94.50 104 PHE A N 1
ATOM 844 C CA . PHE A 1 104 ? -2.940 7.994 -7.831 1.00 94.50 104 PHE A CA 1
ATOM 845 C C . PHE A 1 104 ? -1.863 9.059 -8.050 1.00 94.50 104 PHE A C 1
ATOM 847 O O . PHE A 1 104 ? -1.699 9.949 -7.216 1.00 94.50 104 PHE A O 1
ATOM 854 N N . HIS A 1 105 ? -1.195 9.043 -9.204 1.00 93.06 105 HIS A N 1
ATOM 855 C CA . HIS A 1 105 ? -0.227 10.079 -9.555 1.00 93.06 105 HIS A CA 1
ATOM 856 C C . HIS A 1 105 ? -0.863 11.469 -9.626 1.00 93.06 105 HIS A C 1
ATOM 858 O O . HIS A 1 105 ? -0.286 12.440 -9.134 1.00 93.06 105 HIS A O 1
ATOM 864 N N . ASN A 1 106 ? -2.074 11.563 -10.176 1.00 95.38 106 ASN A N 1
ATOM 865 C CA . ASN A 1 106 ? -2.839 12.806 -10.221 1.00 95.38 106 ASN A CA 1
ATOM 866 C C . ASN A 1 106 ? -3.228 13.288 -8.817 1.00 95.38 106 ASN A C 1
ATOM 868 O O . ASN A 1 106 ? -3.110 14.478 -8.534 1.00 95.38 106 ASN A O 1
ATOM 872 N N . ILE A 1 107 ? -3.627 12.376 -7.921 1.00 94.56 107 ILE A N 1
ATOM 873 C CA . ILE A 1 107 ? -3.935 12.699 -6.515 1.00 94.56 107 ILE A CA 1
ATOM 874 C C . ILE A 1 107 ? -2.711 13.290 -5.805 1.00 94.56 107 ILE A C 1
ATOM 876 O O . ILE A 1 107 ? -2.836 14.277 -5.084 1.00 94.56 107 ILE A O 1
ATOM 880 N N . LEU A 1 108 ? -1.531 12.703 -6.010 1.00 91.25 108 LEU A N 1
ATOM 881 C CA . LEU A 1 108 ? -0.289 13.183 -5.401 1.00 91.25 108 LEU A CA 1
ATOM 882 C C . LEU A 1 108 ? 0.295 14.410 -6.125 1.00 91.25 108 LEU A C 1
ATOM 884 O O . LEU A 1 108 ? 1.162 15.103 -5.588 1.00 91.25 108 LEU A O 1
ATOM 888 N N . GLY A 1 109 ? -0.117 14.668 -7.370 1.00 92.50 109 GLY A N 1
ATOM 889 C CA . GLY A 1 109 ? 0.584 15.574 -8.282 1.00 92.50 109 GLY A CA 1
ATOM 890 C C . GLY A 1 109 ? 2.041 15.143 -8.504 1.00 92.50 109 GLY A C 1
ATOM 891 O O . GLY A 1 109 ? 2.937 15.991 -8.554 1.00 92.50 109 GLY A O 1
ATOM 892 N N . TRP A 1 110 ? 2.305 13.834 -8.488 1.00 87.19 110 TRP A N 1
ATOM 893 C CA . TRP A 1 110 ? 3.638 13.231 -8.544 1.00 87.19 110 TRP A CA 1
ATOM 894 C C . TRP A 1 110 ? 3.573 11.779 -9.030 1.00 87.19 110 TRP A C 1
ATOM 896 O O . TRP A 1 110 ? 2.651 11.060 -8.670 1.00 87.19 110 TRP A O 1
ATOM 906 N N . ASN A 1 111 ? 4.551 11.334 -9.819 1.00 85.19 111 ASN A N 1
ATOM 907 C CA . ASN A 1 111 ? 4.524 10.049 -10.528 1.00 85.19 111 ASN A CA 1
ATOM 908 C C . ASN A 1 111 ? 5.472 8.970 -9.970 1.00 85.19 111 ASN A C 1
ATOM 910 O O . ASN A 1 111 ? 5.586 7.905 -10.573 1.00 85.19 111 ASN A O 1
ATOM 914 N N . HIS A 1 112 ? 6.137 9.221 -8.839 1.00 83.62 112 HIS A N 1
ATOM 915 C CA . HIS A 1 112 ? 7.014 8.241 -8.184 1.00 83.62 112 HIS A CA 1
ATOM 916 C C . HIS A 1 112 ? 6.663 8.054 -6.694 1.00 83.62 112 HIS A C 1
ATOM 918 O O . HIS A 1 112 ? 7.469 8.405 -5.826 1.00 83.62 112 HIS A O 1
ATOM 924 N N . PRO A 1 113 ? 5.460 7.542 -6.362 1.00 85.75 113 PRO A N 1
ATOM 925 C CA . PRO A 1 113 ? 5.128 7.169 -4.988 1.00 85.75 113 PRO A CA 1
ATOM 926 C C . PRO A 1 113 ? 5.968 5.986 -4.489 1.00 85.75 113 PRO A C 1
ATOM 928 O O . PRO A 1 113 ? 6.384 5.124 -5.265 1.00 85.75 113 PRO A O 1
ATOM 931 N N . THR A 1 114 ? 6.163 5.902 -3.176 1.00 84.44 114 THR A N 1
ATOM 932 C CA . THR A 1 114 ? 6.759 4.737 -2.519 1.00 84.44 114 THR A CA 1
ATOM 933 C C . THR A 1 114 ? 5.878 3.502 -2.679 1.00 84.44 114 THR A C 1
ATOM 935 O O . THR A 1 114 ? 4.646 3.580 -2.740 1.00 84.44 114 THR A O 1
ATOM 938 N N . SER A 1 115 ? 6.502 2.321 -2.660 1.00 83.81 115 SER A N 1
ATOM 939 C CA . SER A 1 115 ? 5.764 1.057 -2.702 1.00 83.81 115 SER A CA 1
ATOM 940 C C . SER A 1 115 ? 4.705 0.960 -1.605 1.00 83.81 115 SER A C 1
ATOM 942 O O . SER A 1 115 ? 3.597 0.493 -1.856 1.00 83.81 115 SER A O 1
ATOM 944 N N . GLY A 1 116 ? 5.024 1.447 -0.401 1.00 87.12 116 GLY A N 1
ATOM 945 C CA . GLY A 1 116 ? 4.089 1.485 0.717 1.00 87.12 116 GLY A CA 1
ATOM 946 C C . GLY A 1 116 ? 2.860 2.343 0.420 1.00 87.12 116 GLY A C 1
ATOM 947 O O . GLY A 1 116 ? 1.740 1.886 0.638 1.00 87.12 116 GLY A O 1
ATOM 948 N N . ALA A 1 117 ? 3.046 3.550 -0.124 1.00 90.00 117 ALA A N 1
ATOM 949 C CA . ALA A 1 117 ? 1.938 4.429 -0.493 1.00 90.00 117 ALA A CA 1
ATOM 950 C C . ALA A 1 117 ? 1.037 3.808 -1.570 1.00 90.00 117 ALA A C 1
ATOM 952 O O . ALA A 1 117 ? -0.188 3.851 -1.440 1.00 90.00 117 ALA A O 1
ATOM 953 N N . VAL A 1 118 ? 1.619 3.156 -2.584 1.00 91.00 118 VAL A N 1
ATOM 954 C CA . VAL A 1 118 ? 0.839 2.461 -3.623 1.00 91.00 118 VAL A CA 1
ATOM 955 C C . VAL A 1 118 ? 0.033 1.303 -3.035 1.00 91.00 118 VAL A C 1
ATOM 957 O O . VAL A 1 118 ? -1.140 1.153 -3.362 1.00 91.00 118 VAL A O 1
ATOM 960 N N . VAL A 1 119 ? 0.613 0.507 -2.134 1.00 92.56 119 VAL A N 1
ATOM 961 C CA . VAL A 1 119 ? -0.093 -0.615 -1.490 1.00 92.56 119 VAL A CA 1
ATOM 962 C C . VAL A 1 119 ? -1.243 -0.130 -0.607 1.00 92.56 119 VAL A C 1
ATOM 964 O O . VAL A 1 119 ? -2.318 -0.731 -0.608 1.00 92.56 119 VAL A O 1
ATOM 967 N N . VAL A 1 120 ? -1.060 0.985 0.103 1.00 94.31 120 VAL A N 1
ATOM 968 C CA . VAL A 1 120 ? -2.157 1.625 0.838 1.00 94.31 120 VAL A CA 1
ATOM 969 C C . VAL A 1 120 ? -3.243 2.076 -0.123 1.00 94.31 120 VAL A C 1
ATOM 971 O O . VAL A 1 120 ? -4.410 1.784 0.123 1.00 94.31 120 VAL A O 1
ATOM 974 N N . TYR A 1 121 ? -2.883 2.733 -1.225 1.00 95.12 121 TYR A N 1
ATOM 975 C CA . TYR A 1 121 ? -3.858 3.160 -2.222 1.00 95.12 121 TYR A CA 1
ATOM 976 C C . TYR A 1 121 ? -4.628 1.965 -2.799 1.00 95.12 121 TYR A C 1
ATOM 978 O O . TYR A 1 121 ? -5.850 2.004 -2.864 1.00 95.12 121 TYR A O 1
ATOM 986 N N . MET A 1 122 ? -3.955 0.856 -3.115 1.00 94.38 122 MET A N 1
ATOM 987 C CA . MET A 1 122 ? -4.629 -0.379 -3.530 1.00 94.38 122 MET A CA 1
ATOM 988 C C . MET A 1 122 ? -5.644 -0.861 -2.489 1.00 94.38 122 MET A C 1
ATOM 990 O O . MET A 1 122 ? -6.754 -1.234 -2.856 1.00 94.38 122 MET A O 1
ATOM 994 N N . ALA A 1 123 ? -5.302 -0.827 -1.199 1.00 94.69 123 ALA A N 1
ATOM 995 C CA . ALA A 1 123 ? -6.224 -1.244 -0.147 1.00 94.69 123 ALA A CA 1
ATOM 996 C C . ALA A 1 123 ? -7.430 -0.307 0.002 1.00 94.69 123 ALA A C 1
ATOM 998 O O . ALA A 1 123 ? -8.515 -0.785 0.326 1.00 94.69 123 ALA A O 1
ATOM 999 N N . THR A 1 124 ? -7.281 1.002 -0.247 1.00 94.12 124 THR A N 1
ATOM 1000 C CA . THR A 1 124 ? -8.417 1.942 -0.188 1.00 94.12 124 THR A CA 1
ATOM 1001 C C . THR A 1 124 ? -9.393 1.784 -1.355 1.00 94.12 124 THR A C 1
ATOM 1003 O O . THR A 1 124 ? -10.518 2.275 -1.267 1.00 94.12 124 THR A O 1
ATOM 1006 N N . LEU A 1 125 ? -8.999 1.079 -2.422 1.00 93.12 125 LEU A N 1
ATOM 1007 C CA . LEU A 1 125 ? -9.886 0.691 -3.524 1.00 93.12 125 LEU A CA 1
ATOM 1008 C C . LEU A 1 125 ? -10.757 -0.532 -3.190 1.00 93.12 125 LEU A C 1
ATOM 1010 O O . LEU A 1 125 ? -11.709 -0.816 -3.915 1.00 93.12 125 LEU A O 1
ATOM 1014 N N . LEU A 1 126 ? -10.441 -1.261 -2.117 1.00 91.19 126 LEU A N 1
ATOM 1015 C CA . LEU A 1 126 ? -11.208 -2.419 -1.662 1.00 91.19 126 LEU A CA 1
ATOM 1016 C C . LEU A 1 126 ? -12.308 -1.996 -0.681 1.00 91.19 126 LEU A C 1
ATOM 1018 O O . LEU A 1 126 ? -12.194 -0.983 0.010 1.00 91.19 126 LEU A O 1
ATOM 1022 N N . ASP A 1 127 ? -13.356 -2.814 -0.544 1.00 90.62 127 ASP A N 1
ATOM 1023 C CA . ASP A 1 127 ? -14.383 -2.610 0.488 1.00 90.62 127 ASP A CA 1
ATOM 1024 C C . ASP A 1 127 ? -13.904 -3.082 1.879 1.00 90.62 127 ASP A C 1
ATOM 1026 O O . ASP A 1 127 ? -14.433 -4.020 2.478 1.00 90.62 127 ASP A O 1
ATOM 1030 N N . ALA A 1 128 ? -12.859 -2.430 2.392 1.00 91.44 128 ALA A N 1
ATOM 1031 C CA . ALA A 1 128 ? -12.188 -2.771 3.642 1.00 91.44 128 ALA A CA 1
ATOM 1032 C C . ALA A 1 128 ? -11.968 -1.545 4.541 1.00 91.44 128 ALA A C 1
ATOM 1034 O O . ALA A 1 128 ? -12.031 -0.394 4.112 1.00 91.44 128 ALA A O 1
ATOM 1035 N N . ILE A 1 129 ? -11.701 -1.801 5.821 1.00 93.81 129 ILE A N 1
ATOM 1036 C CA . ILE A 1 129 ? -11.181 -0.803 6.757 1.00 93.81 129 ILE A CA 1
ATOM 1037 C C . ILE A 1 129 ? -9.659 -0.923 6.740 1.00 93.81 129 ILE A C 1
ATOM 1039 O O . ILE A 1 129 ? -9.113 -1.951 7.154 1.00 93.81 129 ILE A O 1
ATOM 1043 N N . VAL A 1 130 ? -8.983 0.125 6.273 1.00 96.62 130 VAL A N 1
ATOM 1044 C CA . VAL A 1 130 ? -7.527 0.137 6.108 1.00 96.62 130 VAL A CA 1
ATOM 1045 C C . VAL A 1 130 ? -6.862 0.690 7.362 1.00 96.62 130 VAL A C 1
ATOM 1047 O O . VAL A 1 130 ? -7.142 1.807 7.792 1.00 96.62 130 VAL A O 1
ATOM 1050 N N . TYR A 1 131 ? -5.957 -0.090 7.936 1.00 95.50 131 TYR A N 1
ATOM 1051 C CA . TYR A 1 131 ? -5.081 0.285 9.032 1.00 95.50 131 TYR A CA 1
ATOM 1052 C C . TYR A 1 131 ? -3.649 0.388 8.524 1.00 95.50 131 TYR A C 1
ATOM 1054 O O . TYR A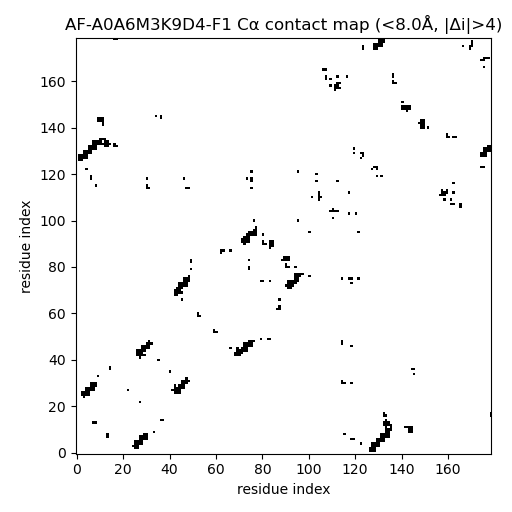 1 131 ? -3.219 -0.434 7.717 1.00 95.50 131 TYR A O 1
ATOM 1062 N N . ILE A 1 132 ? -2.899 1.366 9.022 1.00 93.12 132 ILE A N 1
ATOM 1063 C CA . ILE A 1 132 ? -1.484 1.542 8.684 1.00 93.12 132 ILE A CA 1
ATOM 1064 C C . ILE A 1 132 ? -0.629 1.631 9.948 1.00 93.12 132 ILE A C 1
ATOM 1066 O O . ILE A 1 132 ? -1.046 2.223 10.945 1.00 93.12 132 ILE A O 1
ATOM 1070 N N . ALA A 1 133 ? 0.577 1.069 9.895 1.00 89.50 133 ALA A N 1
ATOM 1071 C CA . ALA A 1 133 ? 1.596 1.161 10.942 1.00 89.50 133 ALA A CA 1
ATOM 1072 C C . ALA A 1 133 ? 2.995 1.245 10.309 1.00 89.50 133 ALA A C 1
ATOM 1074 O O . ALA A 1 133 ? 3.196 0.728 9.214 1.00 89.50 133 ALA A O 1
ATOM 1075 N N . GLY A 1 134 ? 3.963 1.895 10.965 1.00 83.19 134 GLY A N 1
ATOM 1076 C CA . GLY A 1 134 ? 5.330 2.019 10.428 1.00 83.19 134 GLY A CA 1
ATOM 1077 C C . GLY A 1 134 ? 5.448 2.916 9.188 1.00 83.19 134 GLY A C 1
ATOM 1078 O O . GLY A 1 134 ? 6.360 2.741 8.383 1.00 83.19 134 GLY A O 1
ATOM 1079 N N . PHE A 1 135 ? 4.512 3.851 9.010 1.00 82.06 135 PHE A N 1
ATOM 1080 C CA . PHE A 1 135 ? 4.561 4.912 7.999 1.00 82.06 135 PHE A CA 1
ATOM 1081 C C . PHE A 1 135 ? 4.979 6.223 8.669 1.00 82.06 135 PHE A C 1
ATOM 1083 O O . PHE A 1 135 ? 4.178 7.139 8.901 1.00 82.06 135 PHE A O 1
ATOM 1090 N N . ASP A 1 136 ? 6.247 6.260 9.057 1.00 70.94 136 ASP A N 1
ATOM 1091 C CA . ASP A 1 136 ? 6.876 7.395 9.716 1.00 70.94 136 ASP A CA 1
ATOM 1092 C C . ASP A 1 136 ? 7.464 8.291 8.620 1.00 70.94 136 ASP A C 1
ATOM 1094 O O . ASP A 1 136 ? 8.651 8.229 8.321 1.00 70.94 136 ASP A O 1
ATOM 1098 N N . PHE A 1 137 ? 6.595 9.035 7.922 1.00 65.00 137 PHE A N 1
ATOM 1099 C CA . PHE A 1 137 ? 7.002 9.963 6.860 1.00 65.00 137 PHE A CA 1
ATOM 1100 C C . PHE A 1 137 ? 8.067 10.915 7.409 1.00 65.00 137 PHE A C 1
ATOM 1102 O O . PHE A 1 137 ? 7.796 11.694 8.321 1.00 65.00 137 PHE A O 1
ATOM 1109 N N . TYR A 1 138 ? 9.276 10.760 6.880 1.00 55.19 138 TYR A N 1
ATOM 1110 C CA . TYR A 1 138 ? 10.544 11.172 7.466 1.00 55.19 138 TYR A CA 1
ATOM 1111 C C . TYR A 1 138 ? 10.586 12.631 7.950 1.00 55.19 138 TYR A C 1
ATOM 1113 O O . TYR A 1 138 ? 10.581 13.562 7.151 1.00 55.19 138 TYR A O 1
ATOM 1121 N N . GLU A 1 139 ? 10.743 12.808 9.262 1.00 42.72 139 GLU A N 1
ATOM 1122 C CA . GLU A 1 139 ? 11.419 13.956 9.873 1.00 42.72 139 GLU A CA 1
ATOM 1123 C C . GLU A 1 139 ? 12.646 13.398 10.618 1.00 42.72 139 GLU A C 1
ATOM 1125 O O . GLU A 1 139 ? 12.576 13.090 11.805 1.00 42.72 139 GLU A O 1
ATOM 1130 N N . GLY A 1 140 ? 13.756 13.180 9.901 1.00 46.06 140 GLY A N 1
ATOM 1131 C CA . GLY A 1 140 ? 15.053 12.818 10.496 1.00 46.06 140 GLY A CA 1
ATOM 1132 C C . GLY A 1 140 ? 15.759 11.589 9.910 1.00 46.06 140 GLY A C 1
ATOM 1133 O O . GLY A 1 140 ? 15.188 10.813 9.141 1.00 46.06 140 GLY A O 1
ATOM 1134 N N . GLU A 1 141 ? 17.034 11.435 10.288 1.00 41.78 141 GLU A N 1
ATOM 1135 C CA . GLU A 1 141 ? 17.837 10.231 10.048 1.00 41.78 141 GLU A CA 1
ATOM 1136 C C . GLU A 1 141 ? 17.260 9.082 10.868 1.00 41.78 141 GLU A C 1
ATOM 1138 O O . GLU A 1 141 ? 17.214 9.127 12.096 1.00 41.78 141 GLU A O 1
ATOM 1143 N N . ILE A 1 142 ? 16.790 8.049 10.189 1.00 48.75 142 ILE A N 1
ATOM 1144 C CA . ILE A 1 142 ? 16.175 6.904 10.838 1.00 48.75 142 ILE A CA 1
ATOM 1145 C C . ILE A 1 142 ? 16.952 5.658 10.424 1.00 48.75 142 ILE A C 1
ATOM 1147 O O . ILE A 1 142 ? 17.344 5.515 9.270 1.00 48.75 142 ILE A O 1
ATOM 1151 N N . ALA A 1 143 ? 17.199 4.758 11.371 1.00 45.59 143 ALA A N 1
ATOM 1152 C CA . ALA A 1 143 ? 17.691 3.416 11.098 1.00 45.59 143 ALA A CA 1
ATOM 1153 C C . ALA A 1 143 ? 16.500 2.474 10.878 1.00 45.59 143 ALA A C 1
ATOM 1155 O O . ALA A 1 143 ? 15.478 2.586 11.562 1.00 45.59 143 ALA A O 1
ATOM 1156 N N . TYR A 1 144 ? 16.630 1.528 9.947 1.00 51.81 144 TYR A N 1
ATOM 1157 C CA . TYR A 1 144 ? 15.745 0.371 9.904 1.00 51.81 144 TYR A CA 1
ATOM 1158 C C . TYR A 1 144 ? 15.763 -0.330 11.274 1.00 51.81 144 TYR A C 1
ATOM 1160 O O . TYR A 1 144 ? 16.758 -0.248 12.001 1.00 51.81 144 TYR A O 1
ATOM 1168 N N . PRO A 1 145 ? 14.710 -1.071 11.646 1.00 43.19 145 PRO A N 1
ATOM 1169 C CA . PRO A 1 145 ? 14.656 -1.728 12.953 1.00 43.19 145 PRO A CA 1
ATOM 1170 C C . PRO A 1 145 ? 15.779 -2.742 13.235 1.00 43.19 145 PRO A C 1
ATOM 1172 O O . PRO A 1 145 ? 16.012 -3.092 14.387 1.00 43.19 145 PRO A O 1
ATOM 1175 N N . ASN A 1 146 ? 16.505 -3.189 12.207 1.00 50.12 146 ASN A N 1
ATOM 1176 C CA . ASN A 1 146 ? 17.715 -4.012 12.323 1.00 50.12 146 ASN A CA 1
ATOM 1177 C C . ASN A 1 146 ? 18.994 -3.192 12.616 1.00 50.12 146 ASN A C 1
ATOM 1179 O O . ASN A 1 146 ? 20.097 -3.726 12.533 1.00 50.12 146 ASN A O 1
ATOM 1183 N N . GLY A 1 147 ? 18.865 -1.896 12.913 1.00 46.84 147 GLY A N 1
ATOM 1184 C CA . GLY A 1 147 ? 19.982 -0.997 13.197 1.00 46.84 147 GLY A CA 1
ATOM 1185 C C . GLY A 1 147 ? 20.781 -0.582 11.963 1.00 46.84 147 GLY A C 1
ATOM 1186 O O . GLY A 1 147 ? 21.736 0.183 12.100 1.00 46.84 147 GLY A O 1
ATOM 1187 N N . GLN A 1 148 ? 20.409 -1.036 10.760 1.00 49.12 148 GLN A N 1
ATOM 1188 C CA . GLN A 1 148 ? 21.013 -0.503 9.548 1.00 49.12 148 GLN A CA 1
ATOM 1189 C C . GLN A 1 148 ? 20.571 0.951 9.411 1.00 49.12 148 GLN A C 1
ATOM 1191 O O . GLN A 1 148 ? 19.363 1.208 9.449 1.00 49.12 148 GLN A O 1
ATOM 1196 N N . PRO A 1 149 ? 21.498 1.912 9.236 1.00 46.81 149 PRO A N 1
ATOM 1197 C CA . PRO A 1 149 ? 21.090 3.243 8.830 1.00 46.81 149 PRO A CA 1
ATOM 1198 C C . PRO A 1 149 ? 20.229 3.060 7.586 1.00 46.81 149 PRO A C 1
ATOM 1200 O O . PRO A 1 149 ? 20.579 2.258 6.710 1.00 46.81 149 PRO A O 1
ATOM 1203 N N . ILE A 1 150 ? 19.092 3.753 7.504 1.00 49.88 150 ILE A N 1
ATOM 1204 C CA . ILE A 1 150 ? 18.470 3.918 6.201 1.00 49.88 150 ILE A CA 1
ATOM 1205 C C . ILE A 1 150 ? 19.558 4.613 5.395 1.00 49.88 150 ILE A C 1
ATOM 1207 O O . ILE A 1 150 ? 19.824 5.792 5.630 1.00 49.88 150 ILE A O 1
ATOM 1211 N N . LYS A 1 151 ? 20.277 3.853 4.545 1.00 42.88 151 LYS A N 1
ATOM 1212 C CA . LYS A 1 151 ? 21.183 4.396 3.530 1.00 42.88 151 LYS A CA 1
ATOM 1213 C C . LYS A 1 151 ? 20.375 5.524 2.942 1.00 42.88 151 LYS A C 1
ATOM 1215 O O . LYS A 1 151 ? 19.348 5.195 2.354 1.00 42.88 151 LYS A O 1
ATOM 1220 N N . LYS A 1 152 ? 20.767 6.772 3.250 1.00 42.53 152 LYS A N 1
ATOM 1221 C CA . LYS A 1 152 ? 20.129 8.036 2.860 1.00 42.53 152 LYS A CA 1
ATOM 1222 C C . LYS A 1 152 ? 19.325 7.735 1.613 1.00 42.53 152 LYS A C 1
ATOM 1224 O O . LYS A 1 152 ? 20.003 7.495 0.615 1.00 42.53 152 LYS A O 1
ATOM 1229 N N . ILE A 1 153 ? 17.998 7.501 1.757 1.00 46.12 153 ILE A N 1
ATOM 1230 C CA . ILE A 1 153 ? 17.225 6.747 0.748 1.00 46.12 153 ILE A CA 1
ATOM 1231 C C . ILE A 1 153 ? 17.666 7.310 -0.573 1.00 46.12 153 ILE A C 1
ATOM 1233 O O . ILE A 1 153 ? 17.579 8.522 -0.778 1.00 46.12 153 ILE A O 1
ATOM 1237 N N . VAL A 1 154 ? 18.328 6.415 -1.305 1.00 42.25 154 VAL A N 1
ATOM 1238 C CA . VAL A 1 154 ? 19.047 6.634 -2.550 1.00 42.25 154 VAL A CA 1
ATOM 1239 C C . VAL A 1 154 ? 18.294 7.680 -3.347 1.00 42.25 154 VAL A C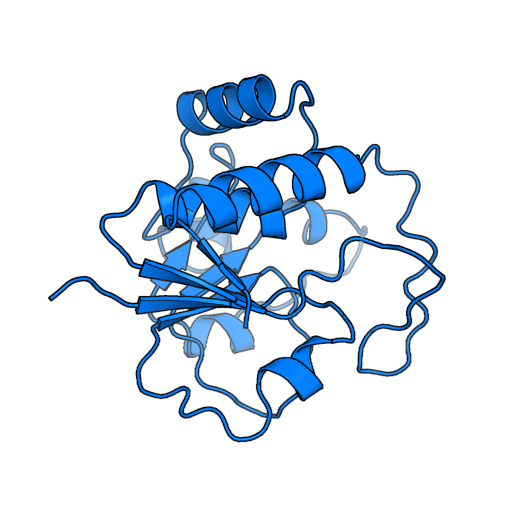 1
ATOM 1241 O O . VAL A 1 154 ? 17.072 7.626 -3.310 1.00 42.25 154 VAL A O 1
ATOM 1244 N N . GLU A 1 155 ? 19.020 8.590 -4.004 1.00 41.72 155 GLU A N 1
ATOM 1245 C CA . GLU A 1 155 ? 18.601 9.640 -4.954 1.00 41.72 155 GLU A CA 1
ATOM 1246 C C . GLU A 1 155 ? 17.528 9.182 -5.970 1.00 41.72 155 GLU A C 1
ATOM 1248 O O . GLU A 1 155 ? 17.714 9.167 -7.182 1.00 41.72 155 GLU A O 1
ATOM 1253 N N . ILE A 1 156 ? 16.383 8.774 -5.455 1.00 53.16 156 ILE A N 1
ATOM 1254 C CA . ILE A 1 156 ? 15.185 8.301 -6.104 1.00 53.16 156 ILE A CA 1
ATOM 1255 C C . ILE A 1 156 ? 14.185 9.363 -5.694 1.00 53.16 156 ILE A C 1
ATOM 1257 O O . ILE A 1 156 ? 14.017 9.647 -4.508 1.00 53.16 156 ILE A O 1
ATOM 1261 N N . ASP A 1 157 ? 13.601 9.991 -6.701 1.00 65.44 157 ASP A N 1
ATOM 1262 C CA . ASP A 1 157 ? 12.714 11.151 -6.664 1.00 65.44 157 ASP A CA 1
ATOM 1263 C C . ASP A 1 157 ? 11.383 10.844 -5.939 1.00 65.44 157 ASP A C 1
ATOM 1265 O O . ASP A 1 157 ? 10.287 10.953 -6.479 1.00 65.44 157 ASP A O 1
ATOM 1269 N N . HIS A 1 158 ? 11.448 10.351 -4.707 1.00 71.75 158 HIS A N 1
ATOM 1270 C CA . HIS A 1 158 ? 10.299 10.197 -3.837 1.00 71.75 158 HIS A CA 1
ATOM 1271 C C . HIS A 1 158 ? 10.019 11.531 -3.153 1.00 71.75 158 HIS A C 1
ATOM 1273 O O . HIS A 1 158 ? 10.930 12.273 -2.787 1.00 71.75 158 HIS A O 1
ATOM 1279 N N . LYS A 1 159 ? 8.730 11.811 -2.948 1.00 80.38 159 LYS A N 1
ATOM 1280 C CA . LYS A 1 159 ? 8.234 13.020 -2.279 1.00 80.38 159 LYS A CA 1
ATOM 1281 C C . LYS A 1 159 ? 7.401 12.631 -1.057 1.00 80.38 159 LYS A C 1
ATOM 1283 O O . LYS A 1 159 ? 6.166 12.671 -1.129 1.00 80.38 159 LYS A O 1
ATOM 1288 N N . PRO A 1 160 ? 8.041 12.183 0.046 1.00 79.56 160 PRO A N 1
ATOM 1289 C CA . PRO A 1 160 ? 7.345 11.673 1.228 1.00 79.56 160 PRO A CA 1
ATOM 1290 C C . PRO A 1 160 ? 6.342 12.665 1.824 1.00 79.56 160 PRO A C 1
ATOM 1292 O O . PRO A 1 160 ? 5.341 12.259 2.406 1.00 79.56 160 PRO A O 1
ATOM 1295 N N . GLU A 1 161 ? 6.573 13.966 1.658 1.00 84.00 161 GLU A N 1
ATOM 1296 C CA . GLU A 1 161 ? 5.672 15.032 2.086 1.00 84.00 161 GLU A CA 1
ATOM 1297 C C . GLU A 1 161 ? 4.327 15.003 1.346 1.00 84.00 161 GLU A C 1
ATOM 1299 O O . GLU A 1 161 ? 3.280 15.245 1.952 1.00 84.00 161 GLU A O 1
ATOM 1304 N N . LYS A 1 162 ? 4.327 14.645 0.055 1.00 88.94 162 LYS A N 1
ATOM 1305 C CA . LYS A 1 162 ? 3.100 14.509 -0.744 1.00 88.94 162 LYS A CA 1
ATOM 1306 C C . LYS A 1 162 ? 2.301 13.287 -0.326 1.00 88.94 162 LYS A C 1
ATOM 1308 O O . LYS A 1 162 ? 1.079 13.354 -0.205 1.00 88.94 162 LYS A O 1
ATOM 1313 N N . GLU A 1 163 ? 2.997 12.187 -0.058 1.00 89.38 163 GLU A N 1
ATOM 1314 C CA . GLU A 1 163 ? 2.384 10.980 0.488 1.00 89.38 163 GLU A CA 1
ATOM 1315 C C . GLU A 1 163 ? 1.773 11.278 1.856 1.00 89.38 163 GLU A C 1
ATOM 1317 O O . GLU A 1 163 ? 0.581 11.041 2.043 1.00 89.38 163 GLU A O 1
ATOM 1322 N N . LYS A 1 164 ? 2.535 11.888 2.776 1.00 89.06 164 LYS A N 1
ATOM 1323 C CA . LYS A 1 164 ? 2.064 12.302 4.108 1.00 89.06 164 LYS A CA 1
ATOM 1324 C C . LYS A 1 164 ? 0.774 13.120 4.022 1.00 89.06 164 LYS A C 1
ATOM 1326 O O . LYS A 1 164 ? -0.202 12.782 4.690 1.00 89.06 164 LYS A O 1
ATOM 1331 N N . ALA A 1 165 ? 0.735 14.140 3.162 1.00 91.19 165 ALA A N 1
ATOM 1332 C CA . ALA A 1 165 ? -0.449 14.980 2.972 1.00 91.19 165 ALA A CA 1
ATOM 1333 C C . ALA A 1 165 ? -1.676 14.183 2.486 1.00 91.19 165 ALA A C 1
ATOM 1335 O O . ALA A 1 165 ? -2.804 14.404 2.948 1.00 91.19 165 ALA A O 1
ATOM 1336 N N . TRP A 1 166 ? -1.469 13.221 1.584 1.00 93.69 166 TRP A N 1
ATOM 1337 C CA . TRP A 1 166 ? -2.526 12.312 1.142 1.00 93.69 166 TRP A CA 1
ATOM 1338 C C . TRP A 1 166 ? -3.006 11.393 2.276 1.00 93.69 166 TRP A C 1
ATOM 1340 O O . TRP A 1 166 ? -4.212 11.314 2.520 1.00 93.69 166 TRP A O 1
ATOM 1350 N N . PHE A 1 167 ? -2.095 10.770 3.028 1.00 92.81 167 PHE A N 1
ATOM 1351 C CA . PHE A 1 167 ? -2.440 9.934 4.181 1.00 92.81 167 PHE A CA 1
ATOM 1352 C C . PHE A 1 167 ? -3.266 10.696 5.218 1.00 92.81 167 PHE A C 1
ATOM 1354 O O . PHE A 1 167 ? -4.310 10.212 5.650 1.00 92.81 167 PHE A O 1
ATOM 1361 N N . GLU A 1 168 ? -2.845 11.905 5.591 1.00 92.88 168 GLU A N 1
ATOM 1362 C CA . GLU A 1 168 ? -3.579 12.757 6.532 1.00 92.88 168 GLU A CA 1
ATOM 1363 C C . GLU A 1 168 ? -4.990 13.087 6.030 1.00 92.88 168 GLU A C 1
ATOM 1365 O O . GLU A 1 168 ? -5.948 13.107 6.808 1.00 92.88 168 GLU A O 1
ATOM 1370 N N . THR A 1 169 ? -5.136 13.305 4.724 1.00 94.88 169 THR A N 1
ATOM 1371 C CA . THR A 1 169 ? -6.434 13.541 4.086 1.00 94.88 169 THR A CA 1
ATOM 1372 C C . THR A 1 169 ? -7.338 12.311 4.178 1.00 94.88 169 THR A C 1
ATOM 1374 O O . THR A 1 169 ? -8.498 12.427 4.577 1.00 94.88 169 THR A O 1
ATOM 1377 N N . GLU A 1 170 ? -6.834 11.122 3.851 1.00 94.88 170 GLU A N 1
ATOM 1378 C CA . GLU A 1 170 ? -7.624 9.887 3.907 1.00 94.88 170 GLU A CA 1
ATOM 1379 C C . GLU A 1 170 ? -7.927 9.446 5.352 1.00 94.88 170 GLU A C 1
ATOM 1381 O O . GLU A 1 170 ? -8.999 8.889 5.608 1.00 94.88 170 GLU A O 1
ATOM 1386 N N . ILE A 1 171 ? -7.053 9.772 6.314 1.00 94.81 171 ILE A N 1
ATOM 1387 C CA . ILE A 1 171 ? -7.311 9.608 7.753 1.00 94.81 171 ILE A CA 1
ATOM 1388 C C . ILE A 1 171 ? -8.461 10.515 8.202 1.00 94.81 171 ILE A C 1
ATOM 1390 O O . ILE A 1 171 ? -9.401 10.041 8.838 1.00 94.81 171 ILE A O 1
ATOM 1394 N N . LYS A 1 172 ? -8.450 11.802 7.827 1.00 94.88 172 LYS A N 1
ATOM 1395 C CA . LYS A 1 172 ? -9.547 12.741 8.144 1.00 94.88 172 LYS A CA 1
ATOM 1396 C C . LYS A 1 172 ? -10.886 12.301 7.546 1.00 94.88 172 LYS A C 1
ATOM 1398 O O . LYS A 1 172 ? -11.926 12.513 8.160 1.00 94.88 172 LYS A O 1
ATOM 1403 N N . LYS A 1 173 ? -10.865 11.656 6.375 1.00 93.31 173 LYS A N 1
ATOM 1404 C CA . LYS A 1 173 ? -12.051 11.054 5.738 1.00 93.31 173 LYS A CA 1
ATOM 1405 C C . LYS A 1 173 ? -12.502 9.740 6.392 1.00 93.31 173 LYS A C 1
ATOM 1407 O O . LYS A 1 173 ? -13.511 9.183 5.971 1.00 93.31 173 LYS A O 1
ATOM 1412 N N . GLY A 1 174 ? -11.753 9.210 7.361 1.00 92.50 174 GLY A N 1
ATOM 1413 C CA . GLY A 1 174 ? -12.036 7.928 8.010 1.00 92.50 174 GLY A CA 1
ATOM 1414 C C . GLY A 1 174 ? -11.816 6.704 7.115 1.00 92.50 174 GLY A C 1
ATOM 1415 O O . GLY A 1 174 ? -12.299 5.622 7.439 1.00 92.50 174 GLY A O 1
ATOM 1416 N N . ARG A 1 175 ? -11.111 6.858 5.985 1.00 91.62 175 ARG A N 1
ATOM 1417 C CA . ARG A 1 175 ? -10.787 5.753 5.065 1.00 91.62 175 ARG A CA 1
ATOM 1418 C C . ARG A 1 175 ? -9.551 4.974 5.507 1.00 91.62 175 ARG A C 1
ATOM 1420 O O . ARG A 1 175 ? -9.442 3.789 5.211 1.00 91.62 175 ARG A O 1
ATOM 1427 N N . ILE A 1 176 ? -8.648 5.640 6.227 1.00 95.50 176 ILE A N 1
ATOM 1428 C CA . ILE A 1 176 ? -7.438 5.055 6.806 1.00 95.50 176 ILE A CA 1
ATOM 1429 C C . ILE A 1 176 ? -7.432 5.288 8.318 1.00 95.50 176 ILE A C 1
ATOM 1431 O O . ILE A 1 176 ? -7.783 6.365 8.795 1.00 95.50 176 ILE A O 1
ATOM 1435 N N . VAL A 1 177 ? -6.976 4.291 9.072 1.00 95.06 177 VAL A N 1
ATOM 1436 C CA . VAL A 1 177 ? -6.724 4.379 10.511 1.00 95.06 177 VAL A CA 1
ATOM 1437 C C . VAL A 1 177 ? -5.231 4.174 10.772 1.00 95.06 177 VAL A C 1
ATOM 1439 O O . VAL A 1 177 ? -4.696 3.094 10.533 1.00 95.06 177 VAL A O 1
ATOM 1442 N N . LYS A 1 178 ? -4.542 5.196 11.285 1.00 91.94 178 LYS A N 1
ATOM 1443 C CA . LYS A 1 178 ? -3.147 5.065 11.736 1.00 91.94 178 LYS A CA 1
ATOM 1444 C C . LYS A 1 178 ? -3.109 4.461 13.147 1.00 91.94 178 LYS A C 1
ATOM 1446 O O . LYS A 1 178 ? -3.856 4.921 14.011 1.00 91.94 178 LYS A O 1
ATOM 1451 N N . LEU A 1 179 ? -2.302 3.413 13.344 1.00 87.56 179 LEU A N 1
ATOM 1452 C CA . LEU A 1 179 ? -2.121 2.718 14.630 1.00 87.56 179 LEU A CA 1
ATOM 1453 C C . LEU A 1 179 ? -1.026 3.323 15.508 1.00 87.56 179 LEU A C 1
ATOM 1455 O O . LEU A 1 179 ? -0.065 3.893 14.946 1.00 87.56 179 LEU A O 1
#

Sequence (179 aa):
MKEKILICGNGPGLPGALKGKRLEKFKIVRVNDWIDVCGNGPCDIWAFFPYHQIGEQNEVYDFTPYLKNAREIWMPHWGFGIECKRITGRMPNYLITKEQTENFHNILGWNHPTSGAVVVYMATLLDAIVYIAGFDFYEGEIAYPNGQPIKKIVEIDHKPEKEKAWFETEIKKGRIVKL